Protein AF-A0A0G1N7J3-F1 (afdb_monomer_lite)

Sequence (274 aa):
MVETNEIIKLAPEELGTPPKQCAVFKQLASELKTIKESTPFLKDIIVRGGFVLDTIMAVEPNDLDFFYSLKEWQTPEWPGCKCEELKKGIAFLNLPITSSRKVDVCHILEGEIYLDPIPKCLGYFSHHIEIPSKVLLDSDGYIWTTKEAATCIKERIYELRNTGRVQHAYYPYMEDPGYRNYITTSARIVARGLRMIHTKKYKSVGKEFFELVENSSLIWQSVLNNQEYTKMLKRNMIVKNGFMKLDDYKNALDVVGSTKKEEILSSIQKILEN

Radius of gyration: 21.38 Å; chains: 1; bounding box: 53×42×54 Å

Foldseek 3Di:
DDDPQAKDKAFLVLLVQDPVLLVVLLLVLQLQVVLQVQPVFFDWKKWAFQVQQCSSVVHDGAETEMETATPQAPDPQGRDDCQVVSVVSLCVVCRPVSVVHHYHYDYQDGPPRVDDPQVSQQADDPLDDNLRSFWMGTSVSIIMGGPVSSCCSSVVVVVQCVVPVPDDPPDPDDPDPVNLSVLLVLLLVLLVQLLCCLVVVDQADDPSNLVSVQNNLVSLVVCVVDPVSLQVSLVSCCVPVVVDDLVSSLVSVVRHVHPCSVSSSVSVVSSPVD

Structure (mmCIF, N/CA/C/O backbone):
data_AF-A0A0G1N7J3-F1
#
_entry.id   AF-A0A0G1N7J3-F1
#
loop_
_atom_site.group_PDB
_atom_site.id
_atom_site.type_symbol
_atom_site.label_atom_id
_atom_site.label_alt_id
_atom_site.label_comp_id
_atom_site.label_asym_id
_atom_site.label_entity_id
_atom_site.label_seq_id
_atom_site.pdbx_PDB_ins_code
_atom_site.Cartn_x
_atom_site.Cartn_y
_atom_site.Cartn_z
_atom_site.occupancy
_atom_site.B_iso_or_equiv
_atom_site.auth_seq_id
_atom_site.auth_comp_id
_atom_site.auth_asym_id
_atom_site.auth_atom_id
_atom_site.pdbx_PDB_model_num
ATOM 1 N N . MET A 1 1 ? 25.084 3.156 11.960 1.00 28.52 1 MET A N 1
ATOM 2 C CA . MET A 1 1 ? 24.177 2.965 13.120 1.00 28.52 1 MET A CA 1
ATOM 3 C C . MET A 1 1 ? 22.771 2.785 12.568 1.00 28.52 1 MET A C 1
ATOM 5 O O . MET A 1 1 ? 22.545 3.249 11.460 1.00 28.52 1 MET A O 1
ATOM 9 N N . VAL A 1 2 ? 21.858 2.100 13.261 1.00 30.14 2 VAL A N 1
ATOM 10 C CA . VAL A 1 2 ? 20.455 2.044 12.809 1.00 30.14 2 VAL A CA 1
ATOM 11 C C . VAL A 1 2 ? 19.764 3.303 13.312 1.00 30.14 2 VAL A C 1
ATOM 13 O O . VAL A 1 2 ? 19.628 3.468 14.522 1.00 30.14 2 VAL A O 1
ATOM 16 N N . GLU A 1 3 ? 19.356 4.192 12.408 1.00 37.28 3 GLU A N 1
ATOM 17 C CA . GLU A 1 3 ? 18.481 5.298 12.790 1.00 37.28 3 GLU A CA 1
ATOM 18 C C . GLU A 1 3 ? 17.135 4.732 13.249 1.00 37.28 3 GLU A C 1
ATOM 20 O O . GLU A 1 3 ? 16.495 3.923 12.567 1.00 37.28 3 GLU A O 1
ATOM 25 N N . THR A 1 4 ? 16.716 5.121 14.450 1.00 42.31 4 THR A N 1
ATOM 26 C CA . THR A 1 4 ? 15.422 4.725 14.994 1.00 42.31 4 THR A CA 1
ATOM 27 C C . THR A 1 4 ? 14.327 5.352 14.145 1.00 42.31 4 THR A C 1
ATOM 29 O O . THR A 1 4 ? 14.224 6.576 14.085 1.00 42.31 4 THR A O 1
ATOM 32 N N . ASN A 1 5 ? 13.496 4.516 13.516 1.00 63.47 5 ASN A N 1
ATOM 33 C CA . ASN A 1 5 ? 12.303 4.951 12.793 1.00 63.47 5 ASN A CA 1
ATOM 34 C C . ASN A 1 5 ? 11.301 5.552 13.794 1.00 63.47 5 ASN A C 1
ATOM 36 O O . ASN A 1 5 ? 10.436 4.856 14.317 1.00 63.47 5 ASN A O 1
ATOM 40 N N . GLU A 1 6 ? 11.466 6.840 14.094 1.00 80.12 6 GLU A N 1
ATOM 41 C CA . GLU A 1 6 ? 10.636 7.595 15.029 1.00 80.12 6 GLU A CA 1
ATOM 42 C C . GLU A 1 6 ? 9.197 7.630 14.505 1.00 80.12 6 GLU A C 1
ATOM 44 O O . GLU A 1 6 ? 8.907 8.259 13.483 1.00 80.12 6 GLU A O 1
ATOM 49 N N . ILE A 1 7 ? 8.315 6.894 15.183 1.00 85.00 7 ILE A N 1
ATOM 50 C CA . ILE A 1 7 ? 6.881 6.855 14.899 1.00 85.00 7 ILE A CA 1
ATOM 51 C C . ILE A 1 7 ? 6.250 8.133 15.441 1.00 85.00 7 ILE A C 1
ATOM 53 O O . ILE A 1 7 ? 6.424 8.470 16.611 1.00 85.00 7 ILE A O 1
ATOM 57 N N . ILE A 1 8 ? 5.485 8.814 14.593 1.00 89.62 8 ILE A N 1
ATOM 58 C CA . ILE A 1 8 ? 4.760 10.036 14.931 1.00 89.62 8 ILE A CA 1
ATOM 59 C C . ILE A 1 8 ? 3.280 9.910 14.555 1.00 89.62 8 ILE A C 1
ATOM 61 O O . ILE A 1 8 ? 2.921 9.225 13.593 1.00 89.62 8 ILE A O 1
ATOM 65 N N . LYS A 1 9 ? 2.430 10.592 15.327 1.00 93.38 9 LYS A N 1
ATOM 66 C CA . LYS A 1 9 ? 0.991 10.761 15.085 1.00 93.38 9 LYS A CA 1
ATOM 67 C C . LYS A 1 9 ? 0.757 12.171 14.547 1.00 93.38 9 LYS A C 1
ATOM 69 O O . LYS A 1 9 ? 1.268 13.118 15.137 1.00 93.38 9 LYS A O 1
ATOM 74 N N . LEU A 1 10 ? 0.010 12.307 13.454 1.00 94.19 10 LEU A N 1
ATOM 75 C CA . LEU A 1 10 ? -0.297 13.586 12.808 1.00 94.19 10 LEU A CA 1
ATOM 76 C C . LEU A 1 10 ? -1.777 13.641 12.410 1.00 94.19 10 LEU A C 1
ATOM 78 O O . LEU A 1 10 ? -2.355 12.635 11.992 1.00 94.19 10 LEU A O 1
ATOM 82 N N . ALA A 1 11 ? -2.397 14.817 12.484 1.00 95.56 11 ALA A N 1
ATOM 83 C CA . ALA A 1 11 ? -3.632 15.072 11.750 1.00 95.56 11 ALA A CA 1
ATOM 84 C C . ALA A 1 11 ? -3.336 15.093 10.232 1.00 95.56 11 ALA A C 1
ATOM 86 O O . ALA A 1 11 ? -2.242 15.512 9.834 1.00 95.56 11 ALA A O 1
ATOM 87 N N . PRO A 1 12 ? -4.274 14.688 9.352 1.00 93.56 12 PRO A N 1
ATOM 88 C CA . PRO A 1 12 ? -4.044 14.695 7.905 1.00 93.56 12 PRO A CA 1
ATOM 89 C C . PRO A 1 12 ? -3.586 16.059 7.367 1.00 93.56 12 PRO A C 1
ATOM 91 O O . PRO A 1 12 ? -2.688 16.129 6.526 1.00 93.56 12 PRO A O 1
ATOM 94 N N . GLU A 1 13 ? -4.144 17.148 7.896 1.00 93.50 13 GLU A N 1
ATOM 95 C CA . GLU A 1 13 ? -3.767 18.525 7.573 1.00 93.50 13 GLU A CA 1
ATOM 96 C C . GLU A 1 13 ? -2.268 18.807 7.801 1.00 93.50 13 GLU A C 1
ATOM 98 O O . GLU A 1 13 ? -1.645 19.505 7.003 1.00 93.50 13 GLU A O 1
ATOM 103 N N . GLU A 1 14 ? -1.650 18.221 8.833 1.00 92.62 14 GLU A N 1
ATOM 104 C CA . GLU A 1 14 ? -0.227 18.420 9.145 1.00 92.62 14 GLU A CA 1
ATOM 105 C C . GLU A 1 14 ? 0.713 17.745 8.136 1.00 92.62 14 GLU A C 1
ATOM 107 O O . GLU A 1 14 ? 1.886 18.116 8.049 1.00 92.62 14 GLU A O 1
ATOM 112 N N . LEU A 1 15 ? 0.222 16.764 7.370 1.00 87.19 15 LEU A N 1
ATOM 113 C CA . LEU A 1 15 ? 0.930 16.149 6.239 1.00 87.19 15 LEU A CA 1
ATOM 114 C C . LEU A 1 15 ? 0.767 16.941 4.928 1.00 87.19 15 LEU A C 1
ATOM 116 O O . LEU A 1 15 ? 1.311 16.534 3.906 1.00 87.19 15 LEU A O 1
ATOM 120 N N . GLY A 1 16 ? 0.044 18.067 4.941 1.00 84.94 16 GLY A N 1
ATOM 121 C CA . GLY A 1 16 ? -0.274 18.833 3.732 1.00 84.94 16 GLY A CA 1
ATOM 122 C C . GLY A 1 16 ? -1.415 18.230 2.904 1.00 84.94 16 GLY A C 1
ATOM 123 O O . GLY A 1 16 ? -1.578 18.588 1.735 1.00 84.94 16 GLY A O 1
ATOM 124 N N . THR A 1 17 ? -2.203 17.323 3.495 1.00 86.69 17 THR A N 1
ATOM 125 C CA . THR A 1 17 ? -3.399 16.739 2.869 1.00 86.69 17 THR A CA 1
ATOM 126 C C . THR A 1 17 ? -4.403 17.849 2.521 1.00 86.69 17 THR A C 1
ATOM 128 O O . THR A 1 17 ? -4.727 18.656 3.397 1.00 86.69 17 THR A O 1
ATOM 131 N N . PRO A 1 18 ? -4.942 17.925 1.287 1.00 84.44 18 PRO A N 1
ATOM 132 C CA . PRO A 1 18 ? -5.910 18.966 0.948 1.00 84.44 18 PRO A CA 1
ATOM 133 C C . PRO A 1 18 ? -7.281 18.732 1.622 1.00 84.44 18 PRO A C 1
ATOM 135 O O . PRO A 1 18 ? -7.653 17.585 1.880 1.00 84.44 18 PRO A O 1
ATOM 138 N N . PRO A 1 19 ? -8.106 19.775 1.858 1.00 90.56 19 PRO A N 1
ATOM 139 C CA . PRO A 1 19 ? -9.321 19.657 2.678 1.00 90.56 19 PRO A CA 1
ATOM 140 C C . PRO A 1 19 ? -10.347 18.605 2.219 1.00 90.56 19 PRO A C 1
ATOM 142 O O . PRO A 1 19 ? -11.009 17.992 3.056 1.00 90.56 19 PRO A O 1
ATOM 145 N N . LYS A 1 20 ? -10.468 18.354 0.906 1.00 90.19 20 LYS A N 1
ATOM 146 C CA . LYS A 1 20 ? -11.353 17.307 0.359 1.00 90.19 20 LYS A CA 1
ATOM 147 C C . LYS A 1 20 ? -10.888 15.907 0.785 1.00 90.19 20 LYS A C 1
ATOM 149 O O . LYS A 1 20 ? -11.708 15.068 1.138 1.00 90.19 20 LYS A O 1
ATOM 154 N N . GLN A 1 21 ? -9.583 15.670 0.786 1.00 89.56 21 GLN A N 1
ATOM 155 C CA . GLN A 1 21 ? -8.949 14.420 1.192 1.00 89.56 21 GLN A CA 1
ATOM 156 C C . GLN A 1 21 ? -9.005 14.253 2.723 1.00 89.56 21 GLN A C 1
ATOM 158 O O . GLN A 1 21 ? -9.327 13.171 3.209 1.00 89.56 21 GLN A O 1
ATOM 163 N N . CYS A 1 22 ? -8.848 15.338 3.495 1.00 93.50 22 CYS A N 1
ATOM 164 C CA . CYS A 1 22 ? -9.102 15.328 4.943 1.00 93.50 22 CYS A CA 1
ATOM 165 C C . CYS A 1 22 ? -10.550 14.930 5.285 1.00 93.50 22 CYS A C 1
ATOM 167 O O . CYS A 1 22 ? -10.778 14.253 6.287 1.00 93.50 22 CYS A O 1
ATOM 169 N N . ALA A 1 23 ? -11.533 15.316 4.462 1.00 94.56 23 ALA A N 1
ATOM 170 C CA . ALA A 1 23 ? -12.922 14.888 4.638 1.00 94.56 23 ALA A CA 1
ATOM 171 C C . ALA A 1 23 ? -13.107 13.377 4.388 1.00 94.56 23 ALA A C 1
ATOM 173 O O . ALA A 1 23 ? -13.807 12.728 5.163 1.00 94.56 23 ALA A O 1
ATOM 174 N N . VAL A 1 24 ? -12.424 12.800 3.387 1.00 93.12 24 VAL A N 1
ATOM 175 C CA . VAL A 1 24 ? -12.406 11.340 3.152 1.00 93.12 24 VAL A CA 1
ATOM 176 C C . VAL A 1 24 ? -11.836 10.600 4.365 1.00 93.12 24 VAL A C 1
ATOM 178 O O . VAL A 1 24 ? -12.438 9.630 4.817 1.00 93.12 24 VAL A O 1
ATOM 181 N N . PHE A 1 25 ? -10.733 11.079 4.950 1.00 95.75 25 PHE A N 1
ATOM 182 C CA . PHE A 1 25 ? -10.165 10.471 6.159 1.00 95.75 25 PHE A CA 1
ATOM 183 C C . PHE A 1 25 ? -11.087 10.574 7.378 1.00 95.75 25 PHE A C 1
ATOM 185 O O . PHE A 1 25 ? -11.255 9.588 8.091 1.00 95.75 25 PHE A O 1
ATOM 192 N N . LYS A 1 26 ? -11.739 11.722 7.594 1.00 96.06 26 LYS A N 1
ATOM 193 C CA . LYS A 1 26 ? -12.695 11.908 8.702 1.00 96.06 26 LYS A CA 1
ATOM 194 C C . LYS A 1 26 ? -13.932 11.020 8.548 1.00 96.06 26 LYS A C 1
ATOM 196 O O . LYS A 1 26 ? -14.410 10.467 9.535 1.00 96.06 26 LYS A O 1
ATOM 201 N N . GLN A 1 27 ? -14.407 10.821 7.318 1.00 96.56 27 GLN A N 1
ATOM 202 C CA . GLN A 1 27 ? -15.475 9.867 7.035 1.00 96.56 27 GLN A CA 1
ATOM 203 C C . GLN A 1 27 ? -15.019 8.419 7.271 1.00 96.56 27 GLN A C 1
ATOM 205 O O . GLN A 1 27 ? -15.690 7.687 7.991 1.00 96.56 27 GLN A O 1
ATOM 210 N N . LEU A 1 28 ? -13.867 8.009 6.731 1.00 96.25 28 LEU A N 1
ATOM 211 C CA . LEU A 1 28 ? -13.350 6.645 6.885 1.00 96.25 28 LEU A CA 1
ATOM 212 C C . LEU A 1 28 ? -13.054 6.295 8.351 1.00 96.25 28 LEU A C 1
ATOM 214 O O . LEU A 1 28 ? -13.354 5.186 8.778 1.00 96.25 28 LEU A O 1
ATOM 218 N N . ALA A 1 29 ? -12.540 7.234 9.145 1.00 96.88 29 ALA A N 1
ATOM 219 C CA . ALA A 1 29 ? -12.368 7.050 10.584 1.00 96.88 29 ALA A CA 1
ATOM 220 C C . ALA A 1 29 ? -13.712 6.867 11.309 1.00 96.88 29 ALA A C 1
ATOM 222 O O . ALA A 1 29 ? -13.836 5.991 12.164 1.00 96.88 29 ALA A O 1
ATOM 223 N N . SER A 1 30 ? -14.751 7.613 10.910 1.00 97.69 30 SER A N 1
ATOM 224 C CA . SER A 1 30 ? -16.114 7.384 11.399 1.00 97.69 30 SER A CA 1
ATOM 225 C C . SER A 1 30 ? -16.632 5.992 11.019 1.00 97.69 30 SER A C 1
ATOM 227 O O . SER A 1 30 ? -17.254 5.344 11.855 1.00 97.69 30 SER A O 1
ATOM 229 N N . GLU A 1 31 ? -16.343 5.494 9.810 1.00 97.38 31 GLU A N 1
ATOM 230 C CA . GLU A 1 31 ? -16.697 4.125 9.403 1.00 97.38 31 GLU A CA 1
ATOM 231 C C . GLU A 1 31 ? -15.927 3.072 10.221 1.00 97.38 31 GLU A C 1
ATOM 233 O O . GLU A 1 31 ? -16.546 2.156 10.761 1.00 97.38 31 GLU A O 1
ATOM 238 N N . LEU A 1 32 ? -14.608 3.232 10.409 1.00 96.31 32 LEU A N 1
ATOM 239 C CA . LEU A 1 32 ? -13.791 2.378 11.288 1.00 96.31 32 LEU A CA 1
ATOM 240 C C . LEU A 1 32 ? -14.342 2.333 12.717 1.00 96.31 32 LEU A C 1
ATOM 242 O O . LEU A 1 32 ? -14.421 1.261 13.318 1.00 96.31 32 LEU A O 1
ATOM 246 N N . LYS A 1 33 ? -14.737 3.489 13.259 1.00 96.12 33 LYS A N 1
ATOM 247 C CA . LYS A 1 33 ? -15.338 3.595 14.587 1.00 96.12 33 LYS A CA 1
ATOM 248 C C . LYS A 1 33 ? -16.680 2.864 14.653 1.00 96.12 33 LYS A C 1
ATOM 250 O O . LYS A 1 33 ? -16.866 2.054 15.556 1.00 96.12 33 LYS A O 1
ATOM 255 N N . THR A 1 34 ? -17.562 3.050 13.668 1.00 97.31 34 THR A N 1
ATOM 256 C CA . THR A 1 34 ? -18.825 2.298 13.565 1.00 97.31 34 THR A CA 1
ATOM 257 C C . THR A 1 34 ? -18.585 0.786 13.492 1.00 97.31 34 THR A C 1
ATOM 259 O O . THR A 1 34 ? -19.272 0.024 14.172 1.00 97.31 34 THR A O 1
ATOM 262 N N . ILE A 1 35 ? -17.584 0.330 12.732 1.00 95.81 35 ILE A N 1
ATOM 263 C CA . ILE A 1 35 ? -17.192 -1.087 12.645 1.00 95.81 35 ILE A CA 1
ATOM 264 C C . ILE A 1 35 ? -16.684 -1.602 14.003 1.00 95.81 35 ILE A C 1
ATOM 266 O O . ILE A 1 35 ? -17.094 -2.674 14.445 1.00 95.81 35 ILE A O 1
ATOM 270 N N . LYS A 1 36 ? -15.843 -0.831 14.703 1.00 93.81 36 LYS A N 1
ATOM 271 C CA . LYS A 1 36 ? -15.303 -1.162 16.035 1.00 93.81 36 LYS A CA 1
ATOM 272 C C . LYS A 1 36 ? -16.378 -1.218 17.124 1.00 93.81 36 LYS A C 1
ATOM 274 O O . LYS A 1 36 ? -16.350 -2.122 17.954 1.00 93.81 36 LYS A O 1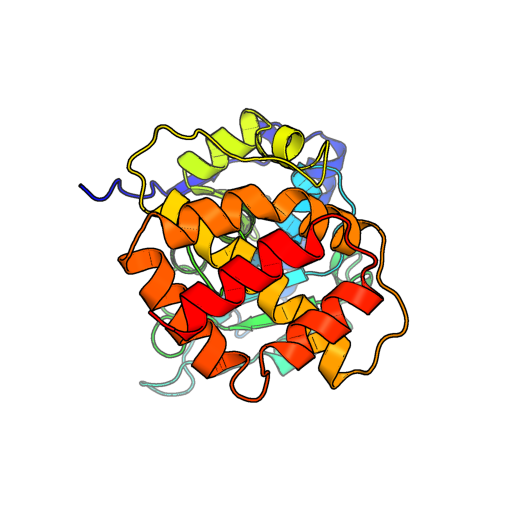
ATOM 279 N N . GLU A 1 37 ? -17.340 -0.302 17.105 1.00 94.56 37 GLU A N 1
ATOM 280 C CA . GLU A 1 37 ? -18.448 -0.256 18.071 1.00 94.56 37 GLU A CA 1
ATOM 281 C C . GLU A 1 37 ? -19.490 -1.360 17.819 1.00 94.56 37 GLU A C 1
ATOM 283 O O . GLU A 1 37 ? -20.037 -1.916 18.770 1.00 94.56 37 GLU A O 1
ATOM 288 N N . SER A 1 38 ? -19.720 -1.738 16.557 1.00 94.31 38 SER A N 1
ATOM 289 C CA . SER A 1 38 ? -20.661 -2.807 16.174 1.00 94.31 38 SER A CA 1
ATOM 290 C C . SER A 1 38 ? -20.076 -4.227 16.192 1.00 94.31 38 SER A C 1
ATOM 292 O O . SER A 1 38 ? -20.835 -5.187 16.062 1.00 94.31 38 SER A O 1
ATOM 294 N N . THR A 1 39 ? -18.761 -4.390 16.385 1.00 93.38 39 THR A N 1
ATOM 295 C CA . THR A 1 39 ? -18.077 -5.696 16.370 1.00 93.38 39 THR A CA 1
ATOM 296 C C . THR A 1 39 ? -17.564 -6.069 17.772 1.00 93.38 39 THR A C 1
ATOM 298 O O . THR A 1 39 ? -16.471 -5.648 18.157 1.00 93.38 39 THR A O 1
ATOM 301 N N . PRO A 1 40 ? -18.285 -6.894 18.563 1.00 90.19 40 PRO A N 1
ATOM 302 C CA . PRO A 1 40 ? -17.990 -7.073 19.989 1.00 90.19 40 PRO A CA 1
ATOM 303 C C . PRO A 1 40 ? -16.585 -7.596 20.310 1.00 90.19 40 PRO A C 1
ATOM 305 O O . PRO A 1 40 ? -16.025 -7.204 21.332 1.00 90.19 40 PRO A O 1
ATOM 308 N N . PHE A 1 41 ? -15.993 -8.429 19.448 1.00 88.56 41 PHE A N 1
ATOM 309 C CA . PHE A 1 41 ? -14.655 -9.003 19.646 1.00 88.56 41 PHE A CA 1
ATOM 310 C C . PHE A 1 41 ? -13.494 -8.050 19.306 1.00 88.56 41 PHE A C 1
ATOM 312 O O . PHE A 1 41 ? -12.345 -8.343 19.643 1.00 88.56 41 PHE A O 1
ATOM 319 N N . LEU A 1 42 ? -13.765 -6.936 18.619 1.00 88.62 42 LEU A N 1
ATOM 320 C CA . LEU A 1 42 ? -12.743 -6.052 18.060 1.00 88.62 42 LEU A CA 1
ATOM 321 C C . LEU A 1 42 ? -12.179 -5.125 19.139 1.00 88.62 42 LEU A C 1
ATOM 323 O O . LEU A 1 42 ? -12.941 -4.429 19.811 1.00 88.62 42 LEU A O 1
ATOM 327 N N . LYS A 1 43 ? -10.854 -5.102 19.305 1.00 86.38 43 LYS A N 1
ATOM 328 C CA . LYS A 1 43 ? -10.177 -4.134 20.180 1.00 86.38 43 LYS A CA 1
ATOM 329 C C . LYS A 1 43 ? -9.881 -2.859 19.393 1.00 86.38 43 LYS A C 1
ATOM 331 O O . LYS A 1 43 ? -10.427 -1.810 19.720 1.00 86.38 43 LYS A O 1
ATOM 336 N N . ASP A 1 44 ? -9.104 -2.972 18.318 1.00 87.62 44 ASP A N 1
ATOM 337 C CA . ASP A 1 44 ? -8.760 -1.870 17.416 1.00 87.62 44 ASP A CA 1
ATOM 338 C C . ASP A 1 44 ? -8.827 -2.300 15.948 1.00 87.62 44 ASP A C 1
ATOM 340 O O . ASP A 1 44 ? -8.710 -3.484 15.626 1.00 87.62 44 ASP A O 1
ATOM 344 N N . ILE A 1 45 ? -8.999 -1.322 15.059 1.00 90.75 45 ILE A N 1
ATOM 345 C CA . ILE A 1 45 ? -8.974 -1.484 13.604 1.00 90.75 45 ILE A CA 1
ATOM 346 C C . ILE A 1 45 ? -8.379 -0.227 12.961 1.00 90.75 45 ILE A C 1
ATOM 348 O O . ILE A 1 45 ? -8.651 0.887 13.410 1.00 90.75 45 ILE A O 1
ATOM 352 N N . ILE A 1 46 ? -7.555 -0.419 11.933 1.00 91.62 46 ILE A N 1
ATOM 353 C CA . ILE A 1 46 ? -6.858 0.634 11.185 1.00 91.62 46 ILE A CA 1
ATOM 354 C C . ILE A 1 46 ? -6.932 0.359 9.676 1.00 91.62 46 ILE A C 1
ATOM 356 O O . ILE A 1 46 ? -7.017 -0.801 9.259 1.00 91.62 46 ILE A O 1
ATOM 360 N N . VAL A 1 47 ? -6.839 1.410 8.857 1.00 91.50 47 VAL A N 1
ATOM 361 C CA . VAL A 1 47 ? -6.584 1.285 7.405 1.00 91.50 47 VAL A CA 1
ATOM 362 C C . VAL A 1 47 ? -5.105 1.507 7.139 1.00 91.50 47 VAL A C 1
ATOM 364 O O . VAL A 1 47 ? -4.494 2.383 7.746 1.00 91.50 47 VAL A O 1
ATOM 367 N N . ARG A 1 48 ? -4.522 0.755 6.209 1.00 85.19 48 ARG A N 1
ATOM 368 C CA . ARG A 1 48 ? -3.108 0.856 5.843 1.00 85.19 48 ARG A CA 1
ATOM 369 C C . ARG A 1 48 ? -2.916 1.030 4.334 1.00 85.19 48 ARG A C 1
ATOM 371 O O . ARG A 1 48 ? -3.826 0.796 3.545 1.00 85.19 48 ARG A O 1
ATOM 378 N N . GLY A 1 49 ? -1.696 1.377 3.931 1.00 74.19 49 GLY A N 1
ATOM 379 C CA . GLY A 1 49 ? -1.163 0.955 2.639 1.00 74.19 49 GLY A CA 1
ATOM 380 C C . GLY A 1 49 ? -1.457 1.934 1.514 1.00 74.19 49 GLY A C 1
ATOM 381 O O . GLY A 1 49 ? -1.351 3.147 1.700 1.00 74.19 49 GLY A O 1
ATOM 382 N N . GLY A 1 50 ? -1.801 1.389 0.341 1.00 75.00 50 GLY A N 1
ATOM 383 C CA . GLY A 1 50 ? -2.078 2.175 -0.865 1.00 75.00 50 GLY A CA 1
ATOM 384 C C . GLY A 1 50 ? -3.116 3.259 -0.599 1.00 75.00 50 GLY A C 1
ATOM 385 O O . GLY A 1 50 ? -2.814 4.433 -0.772 1.00 75.00 50 GLY A O 1
ATOM 386 N N . PHE A 1 51 ? -4.271 2.881 -0.032 1.00 85.62 51 PHE A N 1
ATOM 387 C CA . PHE A 1 51 ? -5.373 3.805 0.249 1.00 85.62 51 PHE A CA 1
ATOM 388 C C . PHE A 1 51 ? -4.945 5.071 0.991 1.00 85.62 51 PHE A C 1
ATOM 390 O O . PHE A 1 51 ? -5.319 6.177 0.596 1.00 85.62 51 PHE A O 1
ATOM 397 N N . VAL A 1 52 ? -4.188 4.915 2.082 1.00 87.81 52 VAL A N 1
ATOM 398 C CA . VAL A 1 52 ? -3.810 6.045 2.939 1.00 87.81 52 VAL A CA 1
ATOM 399 C C . VAL A 1 52 ? -2.848 6.961 2.200 1.00 87.81 52 VAL A C 1
ATOM 401 O O . VAL A 1 52 ? -3.028 8.172 2.259 1.00 87.81 52 VAL A O 1
ATOM 404 N N . LEU A 1 53 ? -1.884 6.414 1.454 1.00 83.94 53 LEU A N 1
ATOM 405 C CA . LEU A 1 53 ? -0.996 7.247 0.654 1.00 83.94 53 LEU A CA 1
ATOM 406 C C . LEU A 1 53 ? -1.756 7.914 -0.499 1.00 83.94 53 LEU A C 1
ATOM 408 O O . LEU A 1 53 ? -1.829 9.138 -0.533 1.00 83.94 53 LEU A O 1
ATOM 412 N N . ASP A 1 54 ? -2.372 7.130 -1.386 1.00 78.81 54 ASP A N 1
ATOM 413 C CA . ASP A 1 54 ? -3.091 7.590 -2.582 1.00 78.81 54 ASP A CA 1
ATOM 414 C C . ASP A 1 54 ? -4.106 8.697 -2.245 1.00 78.81 54 ASP A C 1
ATOM 416 O O . ASP A 1 54 ? -4.165 9.715 -2.938 1.00 78.81 54 ASP A O 1
ATOM 420 N N . THR A 1 55 ? -4.816 8.568 -1.114 1.00 83.25 55 THR A N 1
ATOM 421 C CA . THR A 1 55 ? -5.749 9.594 -0.626 1.00 83.25 55 THR A CA 1
ATOM 422 C C . THR A 1 55 ? -5.047 10.903 -0.249 1.00 83.25 55 THR A C 1
ATOM 424 O O . THR A 1 55 ? -5.546 11.950 -0.647 1.00 83.25 55 THR A O 1
ATOM 427 N N . ILE A 1 56 ? -3.890 10.910 0.438 1.00 83.62 56 ILE A N 1
ATOM 428 C CA . ILE A 1 56 ? -3.108 12.157 0.652 1.00 83.62 56 ILE A CA 1
ATOM 429 C C . ILE A 1 56 ? -2.705 12.755 -0.709 1.00 83.62 56 ILE A C 1
ATOM 431 O O . ILE A 1 56 ? -2.767 13.969 -0.913 1.00 83.62 56 ILE A O 1
ATOM 435 N N . MET A 1 57 ? -2.344 11.889 -1.661 1.00 75.44 57 MET A N 1
ATOM 436 C CA . MET A 1 57 ? -1.797 12.234 -2.981 1.00 75.44 57 MET A CA 1
ATOM 437 C C . MET A 1 57 ? -2.877 12.641 -3.999 1.00 75.44 57 MET A C 1
ATOM 439 O O . MET A 1 57 ? -2.555 12.924 -5.150 1.00 75.44 57 MET A O 1
ATOM 443 N N . ALA A 1 58 ? -4.151 12.686 -3.584 1.00 73.88 58 ALA A N 1
ATOM 444 C CA . ALA A 1 58 ? -5.320 12.943 -4.428 1.00 73.88 58 ALA A CA 1
ATOM 445 C C . ALA A 1 58 ? -5.475 11.986 -5.634 1.00 73.88 58 ALA A C 1
ATOM 447 O O . ALA A 1 58 ? -6.142 12.323 -6.615 1.00 73.88 58 ALA A O 1
ATOM 448 N N . VAL A 1 59 ? -4.899 10.786 -5.534 1.00 73.25 59 VAL A N 1
ATOM 449 C CA . VAL A 1 59 ? -5.080 9.659 -6.457 1.00 73.25 59 VAL A CA 1
ATOM 450 C C . VAL A 1 59 ? -6.288 8.837 -5.991 1.00 73.25 59 VAL A C 1
ATOM 452 O O . VAL A 1 59 ? -6.562 8.765 -4.797 1.00 73.25 59 VAL A O 1
ATOM 455 N N . GLU A 1 60 ? -7.035 8.228 -6.915 1.00 70.00 60 GLU A N 1
ATOM 456 C CA . GLU A 1 60 ? -8.166 7.358 -6.559 1.00 70.00 60 GLU A CA 1
ATOM 457 C C . GLU A 1 60 ? -7.659 5.990 -6.050 1.00 70.00 60 GLU A C 1
ATOM 459 O O . GLU A 1 60 ? -6.999 5.276 -6.813 1.00 70.00 60 GLU A O 1
ATOM 464 N N . PRO A 1 61 ? -7.944 5.601 -4.791 1.00 72.31 61 PRO A N 1
ATOM 465 C CA . PRO A 1 61 ? -7.449 4.354 -4.216 1.00 72.31 61 PRO A CA 1
ATOM 466 C C . PRO A 1 61 ? -8.317 3.144 -4.595 1.00 72.31 61 PRO A C 1
ATOM 468 O O . PRO A 1 61 ? -9.547 3.182 -4.504 1.00 72.31 61 PRO A O 1
ATOM 471 N N . ASN A 1 62 ? -7.664 2.040 -4.970 1.00 71.25 62 ASN A N 1
ATOM 472 C CA . ASN A 1 62 ? -8.321 0.840 -5.512 1.00 71.25 62 ASN A CA 1
ATOM 473 C C . ASN A 1 62 ? -9.019 -0.023 -4.443 1.00 71.25 62 ASN A C 1
ATOM 475 O O . ASN A 1 62 ? -10.148 -0.477 -4.637 1.00 71.25 62 ASN A O 1
ATOM 479 N N . ASP A 1 63 ? -8.334 -0.283 -3.331 1.00 79.69 63 ASP A N 1
ATOM 480 C CA . ASP A 1 63 ? -8.760 -1.192 -2.270 1.00 79.69 63 ASP A CA 1
ATOM 481 C C . ASP A 1 63 ? -8.329 -0.715 -0.873 1.00 79.69 63 ASP A C 1
ATOM 483 O O . ASP A 1 63 ? -7.574 0.244 -0.719 1.00 79.69 63 ASP A O 1
ATOM 487 N N . LEU A 1 64 ? -8.902 -1.346 0.153 1.00 88.81 64 LEU A N 1
ATOM 488 C CA . LEU A 1 64 ? -8.749 -1.015 1.568 1.00 88.81 64 LEU A CA 1
ATOM 489 C C . LEU A 1 64 ? -8.093 -2.185 2.312 1.00 88.81 64 LEU A C 1
ATOM 491 O O . LEU A 1 64 ? -8.754 -3.188 2.586 1.00 88.81 64 LEU A O 1
ATOM 495 N N . ASP A 1 65 ? -6.815 -2.036 2.668 1.00 87.62 65 ASP A N 1
ATOM 496 C CA . ASP A 1 65 ? -6.101 -2.961 3.556 1.00 87.62 65 ASP A CA 1
ATOM 497 C C . ASP A 1 65 ? -6.467 -2.663 5.019 1.00 87.62 65 ASP A C 1
ATOM 499 O O . ASP A 1 65 ? -5.995 -1.685 5.610 1.00 87.62 65 ASP A O 1
ATOM 503 N N . PHE A 1 66 ? -7.313 -3.500 5.617 1.00 90.88 66 PHE A N 1
ATOM 504 C CA . PHE A 1 66 ? -7.717 -3.391 7.020 1.00 90.88 66 PHE A CA 1
ATOM 505 C C . PHE A 1 66 ? -6.858 -4.298 7.903 1.00 90.88 66 PHE A C 1
ATOM 507 O O . PHE A 1 66 ? -6.758 -5.498 7.651 1.00 90.88 66 PHE A O 1
ATOM 514 N N . PHE A 1 67 ? -6.303 -3.745 8.982 1.00 88.06 67 PHE A N 1
ATOM 515 C CA . PHE A 1 67 ? -5.617 -4.502 10.034 1.00 88.06 67 PHE A CA 1
ATOM 516 C C . PHE A 1 67 ? -6.339 -4.302 11.366 1.00 88.06 67 PHE A C 1
ATOM 518 O O . PHE A 1 67 ? -6.775 -3.192 11.673 1.00 88.06 67 PHE A O 1
ATOM 525 N N . TYR A 1 68 ? -6.475 -5.365 12.161 1.00 86.81 68 TYR A N 1
ATOM 526 C CA . TYR A 1 68 ? -7.221 -5.330 13.421 1.00 86.81 68 TYR A CA 1
ATOM 527 C C . TYR A 1 68 ? -6.570 -6.152 14.540 1.00 86.81 68 TYR A C 1
ATOM 529 O O . TYR A 1 68 ? -5.731 -7.024 14.297 1.00 86.81 68 TYR A O 1
ATOM 537 N N . SER A 1 69 ? -7.006 -5.879 15.771 1.00 83.25 69 SER A N 1
ATOM 538 C CA . SER A 1 69 ? -6.671 -6.621 16.989 1.00 83.25 69 SER A CA 1
ATOM 539 C C . SER A 1 69 ? -7.942 -7.102 17.708 1.00 83.25 69 SER A C 1
ATOM 541 O O . SER A 1 69 ? -9.033 -6.545 17.542 1.00 83.25 69 SER A O 1
ATOM 543 N N . LEU A 1 70 ? -7.812 -8.164 18.506 1.00 84.12 70 LEU A N 1
ATOM 544 C CA . LEU A 1 70 ? -8.905 -8.760 19.282 1.00 84.12 70 LEU A CA 1
ATOM 545 C C . LEU A 1 70 ? -8.839 -8.325 20.753 1.00 84.12 70 LEU A C 1
ATOM 547 O O . LEU A 1 70 ? -7.762 -8.022 21.266 1.00 84.12 70 LEU A O 1
ATOM 551 N N . LYS A 1 71 ? -9.992 -8.296 21.436 1.00 83.88 71 LYS A N 1
ATOM 552 C CA . LYS A 1 71 ? -10.064 -8.041 22.892 1.00 83.88 71 LYS A CA 1
ATOM 553 C C . LYS A 1 71 ? -9.539 -9.214 23.719 1.00 83.88 71 LYS A C 1
ATOM 555 O O . LYS A 1 71 ? -8.905 -9.004 24.746 1.00 83.88 71 LYS A O 1
ATOM 560 N N . GLU A 1 72 ? -9.811 -10.429 23.256 1.00 79.25 72 GLU A N 1
ATOM 561 C CA . GLU A 1 72 ? -9.519 -11.698 23.923 1.00 79.25 72 GLU A CA 1
ATOM 562 C C . GLU A 1 72 ? -8.884 -12.661 22.911 1.00 79.25 72 GLU A C 1
ATOM 564 O O . GLU A 1 72 ? -9.119 -12.538 21.706 1.00 79.25 72 GLU A O 1
ATOM 569 N N . TRP A 1 73 ? -8.073 -13.607 23.387 1.00 67.94 73 TRP A N 1
ATOM 570 C CA . TRP A 1 73 ? -7.467 -14.649 22.551 1.00 67.94 73 TRP A CA 1
ATOM 571 C C . TRP A 1 73 ? -8.311 -15.928 22.595 1.00 67.94 73 TRP A C 1
ATOM 573 O O . TRP A 1 73 ? -8.882 -16.258 23.633 1.00 67.94 73 TRP A O 1
ATOM 583 N N . GLN A 1 74 ? -8.358 -16.687 21.495 1.00 69.06 74 GLN A N 1
ATOM 584 C CA . GLN A 1 74 ? -9.051 -17.982 21.468 1.00 69.06 74 GLN A CA 1
ATOM 585 C C . GLN A 1 74 ? -8.322 -19.084 22.259 1.00 69.06 74 GLN A C 1
ATOM 587 O O . GLN A 1 74 ? -8.979 -19.982 22.783 1.00 69.06 74 GLN A O 1
ATOM 592 N N . THR A 1 75 ? -6.991 -19.028 22.372 1.00 65.75 75 THR A N 1
ATOM 593 C CA . THR A 1 75 ? -6.177 -19.873 23.269 1.00 65.75 75 THR A CA 1
ATOM 594 C C . THR A 1 75 ? -5.022 -19.045 23.864 1.00 65.75 75 THR A C 1
ATOM 596 O O . THR A 1 75 ? -4.763 -17.948 23.376 1.00 65.75 75 THR A O 1
ATOM 599 N N . PRO A 1 76 ? -4.273 -19.528 24.877 1.00 64.94 76 PRO A N 1
ATOM 600 C CA . PRO A 1 76 ? -3.105 -18.807 25.408 1.00 64.94 76 PRO A CA 1
ATOM 601 C C . PRO A 1 76 ? -1.979 -18.556 24.389 1.00 64.94 76 PRO A C 1
ATOM 603 O O . PRO A 1 76 ? -1.123 -17.706 24.615 1.00 64.94 76 PRO A O 1
ATOM 606 N N . GLU A 1 77 ? -1.974 -19.303 23.284 1.00 62.56 77 GLU A N 1
ATOM 607 C CA . GLU A 1 77 ? -0.931 -19.299 22.249 1.00 62.56 77 GLU A CA 1
ATOM 608 C C . GLU A 1 77 ? -1.434 -18.714 20.920 1.00 62.56 77 GLU A C 1
ATOM 610 O O . GLU A 1 77 ? -0.635 -18.254 20.105 1.00 62.56 77 GLU A O 1
ATOM 615 N N . TRP A 1 78 ? -2.756 -18.702 20.701 1.00 61.81 78 TRP A N 1
ATOM 616 C CA . TRP A 1 78 ? -3.372 -18.287 19.447 1.00 61.81 78 TRP A CA 1
ATOM 617 C C . TRP A 1 78 ? -4.486 -17.250 19.662 1.00 61.81 78 TRP A C 1
ATOM 619 O O . TRP A 1 78 ? -5.472 -17.528 20.353 1.00 61.81 78 TRP A O 1
ATOM 629 N N . PRO A 1 79 ? -4.401 -16.069 19.023 1.00 62.59 79 PRO A N 1
ATOM 630 C CA . PRO A 1 79 ? -5.429 -15.036 19.131 1.00 62.59 79 PRO A CA 1
ATOM 631 C C . PRO A 1 79 ? -6.749 -15.463 18.482 1.00 62.59 79 PRO A C 1
ATOM 633 O O . PRO A 1 79 ? -7.815 -15.085 18.961 1.00 62.59 79 PRO A O 1
ATOM 636 N N . GLY A 1 80 ? -6.678 -16.258 17.411 1.00 70.00 80 GLY A N 1
ATOM 637 C CA . GLY A 1 80 ? -7.761 -16.438 16.451 1.00 70.00 80 GLY A CA 1
ATOM 638 C C . GLY A 1 80 ? -7.710 -15.438 15.293 1.00 70.00 80 GLY A C 1
ATOM 639 O O . GLY A 1 80 ? -7.269 -14.300 15.444 1.00 70.00 80 GLY A O 1
ATOM 640 N N . CYS A 1 81 ? -8.218 -15.846 14.127 1.00 82.06 81 CYS A N 1
ATOM 641 C CA . CYS A 1 81 ? -8.573 -14.943 13.027 1.00 82.06 81 CYS A CA 1
ATOM 642 C C . CYS A 1 81 ? -10.099 -14.891 12.916 1.00 82.06 81 CYS A C 1
ATOM 644 O O . CYS A 1 81 ? -10.756 -15.870 12.570 1.00 82.06 81 CYS A O 1
ATOM 646 N N . LYS A 1 82 ? -10.663 -13.706 13.153 1.00 87.00 82 LYS A N 1
ATOM 647 C CA . LYS A 1 82 ? -12.080 -13.378 12.931 1.00 87.00 82 LYS A CA 1
ATOM 648 C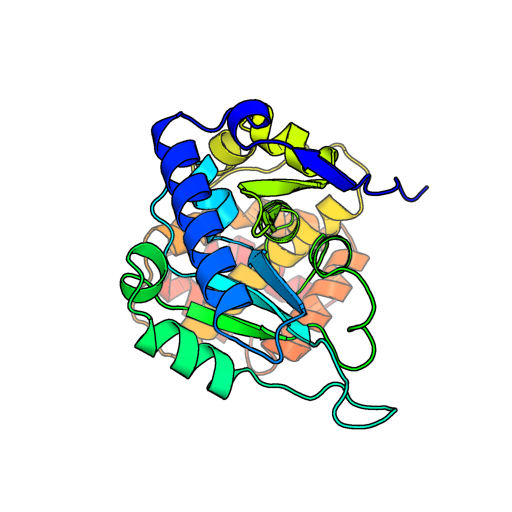 C . LYS A 1 82 ? -12.316 -12.733 11.560 1.00 87.00 82 LYS A C 1
ATOM 650 O O . LYS A 1 82 ? -13.318 -12.059 11.339 1.00 87.00 82 LYS A O 1
ATOM 655 N N . CYS A 1 83 ? -11.393 -12.944 10.622 1.00 87.44 83 CYS A N 1
ATOM 656 C CA . CYS A 1 83 ? -11.274 -12.169 9.390 1.00 87.44 83 CYS A CA 1
ATOM 657 C C . CYS A 1 83 ? -12.543 -12.250 8.511 1.00 87.44 83 CYS A C 1
ATOM 659 O O . CYS A 1 83 ? -13.034 -11.227 8.040 1.00 87.44 83 CYS A O 1
ATOM 661 N N . GLU A 1 84 ? -13.135 -13.441 8.361 1.00 88.88 84 GLU A N 1
ATOM 662 C CA . GLU A 1 84 ? -14.384 -13.645 7.601 1.00 88.88 84 GLU A CA 1
ATOM 663 C C . GLU A 1 84 ? -15.654 -13.206 8.353 1.00 88.88 84 GLU A C 1
ATOM 665 O O . GLU A 1 84 ? -16.677 -12.924 7.732 1.00 88.88 84 GLU A O 1
ATOM 670 N N . GLU A 1 85 ? -15.606 -13.131 9.684 1.00 91.19 85 GLU A N 1
ATOM 671 C CA . GLU A 1 85 ? -16.702 -12.617 10.518 1.00 91.19 85 GLU A CA 1
ATOM 672 C C . GLU A 1 85 ? -16.748 -11.085 10.425 1.00 91.19 85 GLU A C 1
ATOM 674 O O . GLU A 1 85 ? -17.798 -10.505 10.152 1.00 91.19 85 GLU A O 1
ATOM 679 N N . LEU A 1 86 ? -15.577 -10.444 10.512 1.00 91.25 86 LEU A N 1
ATOM 680 C CA . LEU A 1 86 ? -15.395 -9.005 10.331 1.00 91.25 86 LEU A CA 1
ATOM 681 C C . LEU A 1 86 ? -15.745 -8.550 8.903 1.00 91.25 86 LEU A C 1
ATOM 683 O O . LEU A 1 86 ? -16.483 -7.581 8.753 1.00 91.25 86 LEU A O 1
ATOM 687 N N . LYS A 1 87 ? -15.322 -9.275 7.852 1.00 92.00 87 LYS A N 1
ATOM 688 C CA . LYS A 1 87 ? -15.750 -8.996 6.461 1.00 92.00 87 LYS A CA 1
ATOM 689 C C . LYS A 1 87 ? -17.273 -8.985 6.308 1.00 92.00 87 LYS A C 1
ATOM 691 O O . LYS A 1 87 ? -17.815 -8.085 5.672 1.00 92.00 87 LYS A O 1
ATOM 696 N N . LYS A 1 88 ? -17.970 -9.966 6.898 1.00 91.38 88 LYS A N 1
ATOM 697 C CA . LYS A 1 88 ? -19.442 -10.040 6.869 1.00 91.38 88 LYS A CA 1
ATOM 698 C C . LYS A 1 88 ? -20.086 -8.888 7.639 1.00 91.38 88 LYS A C 1
ATOM 700 O O . LYS A 1 88 ? -21.060 -8.328 7.149 1.00 91.38 88 LYS A O 1
ATOM 705 N N . GLY A 1 89 ? -19.525 -8.506 8.789 1.00 92.31 89 GLY A N 1
ATOM 706 C CA . GLY A 1 89 ? -19.954 -7.324 9.543 1.00 92.31 89 GLY A CA 1
ATOM 707 C C . GLY A 1 89 ? -19.838 -6.037 8.721 1.00 92.31 89 GLY A C 1
ATOM 708 O O . GLY A 1 89 ? -20.827 -5.334 8.547 1.00 92.31 89 GLY A O 1
ATOM 709 N N . ILE A 1 90 ? -18.667 -5.778 8.131 1.00 93.56 90 ILE A N 1
ATOM 710 C CA . ILE A 1 90 ? -18.414 -4.603 7.276 1.00 93.56 90 ILE A CA 1
ATOM 711 C C . ILE A 1 90 ? -19.394 -4.559 6.093 1.00 93.56 90 ILE A C 1
ATOM 713 O O . ILE A 1 90 ? -20.029 -3.532 5.856 1.00 93.56 90 ILE A O 1
ATOM 717 N N . ALA A 1 91 ? -19.577 -5.683 5.392 1.00 91.94 91 ALA A N 1
ATOM 718 C CA . ALA A 1 91 ? -20.512 -5.777 4.270 1.00 91.94 91 ALA A CA 1
ATOM 719 C C . ALA A 1 91 ? -21.981 -5.557 4.686 1.00 91.94 91 ALA A C 1
ATOM 721 O O . ALA A 1 91 ? -22.744 -4.960 3.932 1.00 91.94 91 ALA A O 1
ATOM 722 N N . PHE A 1 92 ? -22.379 -6.004 5.883 1.00 94.06 92 PHE A N 1
ATOM 723 C CA . PHE A 1 92 ? -23.729 -5.799 6.418 1.00 94.06 92 PHE A CA 1
ATOM 724 C C . PHE A 1 92 ? -24.001 -4.338 6.808 1.00 94.06 92 PHE A C 1
ATOM 726 O O . PHE A 1 92 ? -25.107 -3.846 6.592 1.00 94.06 92 PHE A O 1
ATOM 733 N N . LEU A 1 93 ? -23.001 -3.630 7.346 1.00 95.00 93 LEU A N 1
ATOM 734 C CA . LEU A 1 93 ? -23.124 -2.216 7.725 1.00 95.00 93 LEU A CA 1
ATOM 735 C C . LEU A 1 93 ? -23.292 -1.281 6.512 1.00 95.00 93 LEU A C 1
ATOM 737 O O . LEU A 1 93 ? -23.834 -0.190 6.664 1.00 95.00 93 LEU A O 1
ATOM 741 N N . ASN A 1 94 ? -22.845 -1.706 5.321 1.00 93.81 94 ASN A N 1
ATOM 742 C CA . ASN A 1 94 ? -23.025 -1.008 4.040 1.00 93.81 94 ASN A CA 1
ATOM 743 C C . ASN A 1 94 ? -22.580 0.478 4.050 1.00 93.81 94 ASN A C 1
ATOM 745 O O . ASN A 1 94 ? -23.201 1.337 3.419 1.00 93.81 94 ASN A O 1
ATOM 749 N N . LEU A 1 95 ? -21.512 0.794 4.789 1.00 95.25 95 LEU A N 1
ATOM 750 C CA . LEU A 1 95 ? -21.046 2.171 4.991 1.00 95.25 95 LEU A CA 1
ATOM 751 C C . LEU A 1 95 ? -20.364 2.721 3.717 1.00 95.25 95 LEU A C 1
ATOM 753 O O . LEU A 1 95 ? -19.774 1.938 2.974 1.00 95.25 95 LEU A O 1
ATOM 757 N N . PRO A 1 96 ? -20.435 4.032 3.408 1.00 93.31 96 PRO A N 1
ATOM 758 C CA . PRO A 1 96 ? -20.233 4.494 2.029 1.00 93.31 96 PRO A CA 1
ATOM 759 C C . PRO A 1 96 ? -18.837 4.284 1.414 1.00 93.31 96 PRO A C 1
ATOM 761 O O . PRO A 1 96 ? -18.745 4.051 0.208 1.00 93.31 96 PRO A O 1
ATOM 764 N N . ILE A 1 97 ? -17.742 4.379 2.176 1.00 91.12 97 ILE A N 1
ATOM 765 C CA . ILE A 1 97 ? -16.374 4.167 1.660 1.00 91.12 97 ILE A CA 1
ATOM 766 C C . ILE A 1 97 ? -16.050 2.672 1.595 1.00 91.12 97 ILE A C 1
ATOM 768 O O . ILE A 1 97 ? -15.425 2.222 0.631 1.00 91.12 97 ILE A O 1
ATOM 772 N N . THR A 1 98 ? -16.497 1.906 2.590 1.00 90.19 98 THR A N 1
ATOM 773 C CA . THR A 1 98 ? -16.241 0.460 2.700 1.00 90.19 98 THR A CA 1
ATOM 774 C C . THR A 1 98 ? -17.141 -0.414 1.824 1.00 90.19 98 THR A C 1
ATOM 776 O O . THR A 1 98 ? -16.704 -1.488 1.420 1.00 90.19 98 THR A O 1
ATOM 779 N N . SER A 1 99 ? -18.347 0.031 1.458 1.00 89.25 99 SER A N 1
ATOM 780 C CA . SER A 1 99 ? -19.217 -0.668 0.495 1.00 89.25 99 SER A CA 1
ATOM 781 C C . SER A 1 99 ? -18.867 -0.375 -0.968 1.00 89.25 99 SER A C 1
ATOM 783 O O . SER A 1 99 ? -19.160 -1.184 -1.847 1.00 89.25 99 SER A O 1
ATOM 785 N N . SER A 1 100 ? -18.210 0.759 -1.245 1.00 84.06 100 SER A N 1
ATOM 786 C CA . SER A 1 100 ? -17.834 1.184 -2.603 1.00 84.06 100 SER A CA 1
ATOM 787 C C . SER A 1 100 ? -16.471 0.667 -3.082 1.00 84.06 100 SER A C 1
ATOM 789 O O . SER A 1 100 ? -16.103 0.914 -4.231 1.00 84.06 100 SER A O 1
ATOM 791 N N . ARG A 1 101 ? -15.714 -0.050 -2.239 1.00 83.75 101 ARG A N 1
ATOM 792 C CA . ARG A 1 101 ? -14.365 -0.564 -2.544 1.00 83.75 101 ARG A CA 1
ATOM 793 C C . ARG A 1 101 ? -14.184 -2.010 -2.095 1.00 83.75 101 ARG A C 1
ATOM 795 O O . ARG A 1 101 ? -14.912 -2.520 -1.250 1.00 83.75 101 ARG A O 1
ATOM 802 N N . LYS A 1 102 ? -13.166 -2.672 -2.646 1.00 86.38 102 LYS A N 1
ATOM 803 C CA . LYS A 1 102 ? -12.705 -3.978 -2.162 1.00 86.38 102 LYS A CA 1
ATOM 804 C C . LYS A 1 102 ? -12.024 -3.796 -0.799 1.00 86.38 102 LYS A C 1
ATOM 806 O O . LYS A 1 102 ? -11.071 -3.028 -0.695 1.00 86.38 102 LYS A O 1
ATOM 811 N N . VAL A 1 103 ? -12.485 -4.525 0.218 1.00 88.62 103 VAL A N 1
ATOM 812 C CA . VAL A 1 103 ? -11.904 -4.528 1.572 1.00 88.62 103 VAL A CA 1
ATOM 813 C C . VAL A 1 103 ? -11.189 -5.856 1.826 1.00 88.62 103 VAL A C 1
ATOM 815 O O . VAL A 1 103 ? -11.835 -6.901 1.935 1.00 88.62 103 VAL A O 1
ATOM 818 N N . ASP A 1 104 ? -9.864 -5.812 1.963 1.00 87.38 104 ASP A N 1
ATOM 819 C CA . ASP A 1 104 ? -9.055 -6.963 2.367 1.00 87.38 104 ASP A CA 1
ATOM 820 C C . ASP A 1 104 ? -8.758 -6.871 3.869 1.00 87.38 104 ASP A C 1
ATOM 822 O O . ASP A 1 104 ? -8.075 -5.970 4.349 1.00 87.38 104 ASP A O 1
ATOM 826 N N . VAL A 1 105 ? -9.298 -7.823 4.633 1.00 86.62 105 VAL A N 1
ATOM 827 C CA . VAL A 1 105 ? -9.179 -7.864 6.098 1.00 86.62 105 VAL A CA 1
ATOM 828 C C . VAL A 1 105 ? -8.047 -8.803 6.510 1.00 86.62 105 VAL A C 1
ATOM 830 O O . VAL A 1 105 ? -8.190 -10.027 6.447 1.00 86.62 105 VAL A O 1
ATOM 833 N N . CYS A 1 106 ? -6.941 -8.220 6.966 1.00 76.56 106 CYS A N 1
ATOM 834 C CA . CYS A 1 106 ? -5.775 -8.903 7.516 1.00 76.56 106 CYS A CA 1
ATOM 835 C C . CYS A 1 106 ? -5.801 -8.908 9.052 1.00 76.56 106 CYS A C 1
ATOM 837 O O . CYS A 1 106 ? -6.261 -7.961 9.686 1.00 76.56 106 CYS A O 1
ATOM 839 N N . HIS A 1 107 ? -5.253 -9.959 9.663 1.00 67.88 107 HIS A N 1
ATOM 840 C CA . HIS A 1 107 ? -4.904 -9.958 11.086 1.00 67.88 107 HIS A CA 1
ATOM 841 C C . HIS A 1 107 ? -3.409 -9.647 11.248 1.00 67.88 107 HIS A C 1
ATOM 843 O O . HIS A 1 107 ? -2.614 -9.873 10.331 1.00 67.88 107 HIS A O 1
ATOM 849 N N . ILE A 1 108 ? -3.023 -9.117 12.408 1.00 63.59 108 ILE A N 1
ATOM 850 C CA . ILE A 1 108 ? -1.612 -9.031 12.810 1.00 63.59 108 ILE A CA 1
ATOM 851 C C . ILE A 1 108 ? -1.105 -10.454 13.083 1.00 63.59 108 ILE A C 1
ATOM 853 O O . ILE A 1 108 ? -1.882 -11.306 13.504 1.00 63.59 108 ILE A O 1
ATOM 857 N N . LEU A 1 109 ? 0.172 -10.722 12.801 1.00 54.22 109 LEU A N 1
ATOM 858 C CA . LEU A 1 109 ? 0.746 -12.072 12.834 1.00 54.22 109 LEU A CA 1
ATOM 859 C C . LEU A 1 109 ? 0.553 -12.787 14.185 1.00 54.22 109 LEU A C 1
ATOM 861 O O . LEU A 1 109 ? 0.503 -12.163 15.250 1.00 54.22 109 LEU A O 1
ATOM 865 N N . GLU A 1 110 ? 0.473 -14.118 14.115 1.00 43.50 110 GLU A N 1
ATOM 866 C CA . GLU A 1 110 ? 0.311 -15.002 15.272 1.00 43.50 110 GLU A CA 1
ATOM 867 C C . GLU A 1 110 ? 1.366 -14.704 16.353 1.00 43.50 110 GLU A C 1
ATOM 869 O O . GLU A 1 110 ? 2.561 -14.617 16.073 1.00 43.50 110 GLU A O 1
ATOM 874 N N . GLY A 1 111 ? 0.900 -14.515 17.592 1.00 47.72 111 GLY A N 1
ATOM 875 C CA . GLY A 1 111 ? 1.723 -14.184 18.760 1.00 47.72 111 GLY A CA 1
ATOM 876 C C . GLY A 1 111 ? 1.788 -12.698 19.149 1.00 47.72 111 GLY A C 1
ATOM 877 O O . GLY A 1 111 ? 2.110 -12.405 20.297 1.00 47.72 111 GLY A O 1
ATOM 878 N N . GLU A 1 112 ? 1.454 -11.740 18.271 1.00 49.50 112 GLU A N 1
ATOM 879 C CA . GLU A 1 112 ? 1.808 -10.318 18.500 1.00 49.50 112 GLU A CA 1
ATOM 880 C C . GLU A 1 112 ? 0.644 -9.373 18.886 1.00 49.50 112 GLU A C 1
ATOM 882 O O . GLU A 1 112 ? 0.820 -8.157 18.954 1.00 49.50 112 GLU A O 1
ATOM 887 N N . ILE A 1 113 ? -0.549 -9.902 19.173 1.00 47.47 113 ILE A N 1
ATOM 888 C CA . ILE A 1 113 ? -1.820 -9.137 19.178 1.00 47.47 113 ILE A CA 1
ATOM 889 C C . ILE A 1 113 ? -2.146 -8.337 20.458 1.00 47.47 113 ILE A C 1
ATOM 891 O O . ILE A 1 113 ? -3.085 -7.540 20.470 1.00 47.47 113 ILE A O 1
ATOM 895 N N . TYR A 1 114 ? -1.335 -8.442 21.516 1.00 44.53 114 TYR A N 1
ATOM 896 C CA . TYR A 1 114 ? -1.407 -7.483 22.633 1.00 44.53 114 TYR A CA 1
ATOM 897 C C . TYR A 1 114 ? -0.773 -6.126 22.308 1.00 44.53 114 TYR A C 1
ATOM 899 O O . TYR A 1 114 ? -1.109 -5.127 22.951 1.00 44.53 114 TYR A O 1
ATOM 907 N N . LEU A 1 115 ? 0.116 -6.081 21.314 1.00 53.34 115 LEU A N 1
ATOM 908 C CA . LEU A 1 115 ? 0.781 -4.860 20.886 1.00 53.34 115 LEU A CA 1
ATOM 909 C C . LEU A 1 115 ? -0.156 -4.033 20.000 1.00 53.34 115 LEU A C 1
ATOM 911 O O . LEU A 1 115 ? -1.001 -4.561 19.279 1.00 53.34 115 LEU A O 1
ATOM 915 N N . ASP A 1 116 ? -0.018 -2.716 20.107 1.00 59.75 116 ASP A N 1
ATOM 916 C CA . ASP A 1 116 ? -0.793 -1.742 19.342 1.00 59.75 116 ASP A CA 1
ATOM 917 C C . ASP A 1 116 ? -0.657 -2.024 17.821 1.00 59.75 116 ASP A C 1
ATOM 919 O O . ASP A 1 116 ? 0.469 -2.232 17.341 1.00 59.75 116 ASP A O 1
ATOM 923 N N . PRO A 1 117 ? -1.767 -2.062 17.046 1.00 62.94 117 PRO A N 1
ATOM 924 C CA . PRO A 1 117 ? -1.711 -2.258 15.597 1.00 62.94 117 PRO A CA 1
ATOM 925 C C . PRO A 1 117 ? -0.810 -1.248 14.880 1.00 62.94 117 PRO A C 1
ATOM 927 O O . PRO A 1 117 ? -0.212 -1.593 13.860 1.00 62.94 117 PRO A O 1
ATOM 930 N N . ILE A 1 118 ? -0.675 -0.032 15.413 1.00 70.69 118 ILE A N 1
ATOM 931 C CA . ILE A 1 118 ? 0.086 1.072 14.832 1.00 70.69 118 ILE A CA 1
ATOM 932 C C . ILE A 1 118 ? 1.590 0.737 14.716 1.00 70.69 118 ILE A C 1
ATOM 934 O O . ILE A 1 118 ? 2.066 0.580 13.588 1.00 70.69 118 ILE A O 1
ATOM 938 N N . PRO A 1 119 ? 2.371 0.550 15.804 1.00 65.38 119 PRO A N 1
ATOM 939 C CA . PRO A 1 119 ? 3.802 0.245 15.716 1.00 6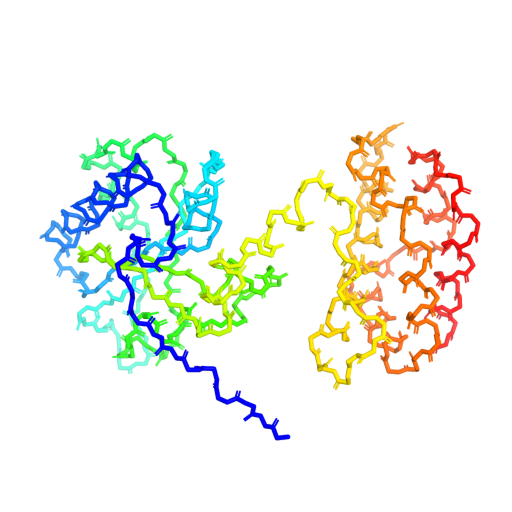5.38 119 PRO A CA 1
ATOM 940 C C . PRO A 1 119 ? 4.122 -1.116 15.083 1.00 65.38 119 PRO A C 1
ATOM 942 O O . PRO A 1 119 ? 5.257 -1.331 14.665 1.00 65.38 119 PRO A O 1
ATOM 945 N N . LYS A 1 120 ? 3.149 -2.032 14.976 1.00 68.69 120 LYS A N 1
ATOM 946 C CA . LYS A 1 120 ? 3.302 -3.290 14.223 1.00 68.69 120 LYS A CA 1
ATOM 947 C C . LYS A 1 120 ? 3.046 -3.146 12.726 1.00 68.69 120 LYS A C 1
ATOM 949 O O . LYS A 1 120 ? 3.645 -3.873 11.934 1.00 68.69 120 LYS A O 1
ATOM 954 N N . CYS A 1 121 ? 2.213 -2.191 12.326 1.00 69.06 121 CYS A N 1
ATOM 955 C CA . CYS A 1 121 ? 1.958 -1.880 10.924 1.00 69.06 121 CYS A CA 1
ATOM 956 C C . CYS A 1 121 ? 2.866 -0.775 10.363 1.00 69.06 121 CYS A C 1
ATOM 958 O O . CYS A 1 121 ? 2.888 -0.586 9.152 1.00 69.06 121 CYS A O 1
ATOM 960 N N . LEU A 1 122 ? 3.654 -0.066 11.172 1.00 70.88 122 LEU A N 1
ATOM 961 C CA . LEU A 1 122 ? 4.649 0.888 10.671 1.00 70.88 122 LEU A CA 1
ATOM 962 C C . LEU A 1 122 ? 5.998 0.208 10.422 1.00 70.88 122 LEU A C 1
ATOM 964 O O . LEU A 1 122 ? 6.833 0.091 11.314 1.00 70.88 122 LEU A O 1
ATOM 968 N N . GLY A 1 123 ? 6.220 -0.233 9.181 1.00 61.09 123 GLY A N 1
ATOM 969 C CA . GLY A 1 123 ? 7.482 -0.846 8.764 1.00 61.09 123 GLY A CA 1
ATOM 970 C C . GLY A 1 123 ? 7.359 -1.772 7.553 1.00 61.09 123 GLY A C 1
ATOM 971 O O . GLY A 1 123 ? 6.289 -1.903 6.957 1.00 61.09 123 GLY A O 1
ATOM 972 N N . TYR A 1 124 ? 8.470 -2.441 7.219 1.00 50.62 124 TYR A N 1
ATOM 973 C CA . TYR A 1 124 ? 8.658 -3.331 6.060 1.00 50.62 124 TYR A CA 1
ATOM 974 C C . TYR A 1 124 ? 7.798 -4.612 6.103 1.00 50.62 124 TYR A C 1
ATOM 976 O O . TYR A 1 124 ? 8.294 -5.730 6.243 1.00 50.62 124 TYR A O 1
ATOM 984 N N . PHE A 1 125 ? 6.485 -4.456 5.975 1.00 41.16 125 PHE A N 1
ATOM 985 C CA . PHE A 1 125 ? 5.526 -5.553 5.935 1.00 41.16 125 PHE A CA 1
ATOM 986 C C . PHE A 1 125 ? 5.267 -5.935 4.474 1.00 41.16 125 PHE A C 1
ATOM 988 O O . PHE A 1 125 ? 4.708 -5.152 3.704 1.00 41.16 125 PHE A O 1
ATOM 995 N N . SER A 1 126 ? 5.659 -7.154 4.096 1.00 38.88 126 SER A N 1
ATOM 996 C CA . SER A 1 126 ? 5.694 -7.635 2.704 1.00 38.88 126 SER A CA 1
ATOM 997 C C . SER A 1 126 ? 6.667 -6.860 1.789 1.00 38.88 126 SER A C 1
ATOM 999 O O . SER A 1 126 ? 7.506 -6.087 2.238 1.00 38.88 126 SER A O 1
ATOM 1001 N N . HIS A 1 127 ? 6.629 -7.137 0.483 1.00 38.16 127 HIS A N 1
ATOM 1002 C CA . HIS A 1 127 ? 7.613 -6.671 -0.506 1.00 38.16 127 HIS A CA 1
ATOM 1003 C C . HIS A 1 127 ? 7.263 -5.312 -1.143 1.00 38.16 127 HIS A C 1
ATOM 1005 O O . HIS A 1 127 ? 7.661 -5.055 -2.281 1.00 38.16 127 HIS A O 1
ATOM 1011 N N . HIS A 1 128 ? 6.445 -4.509 -0.464 1.00 39.34 128 HIS A N 1
ATOM 1012 C CA . HIS A 1 128 ? 5.847 -3.288 -1.001 1.00 39.34 128 HIS A CA 1
ATOM 1013 C C . HIS A 1 128 ? 6.734 -2.060 -0.737 1.00 39.34 128 HIS A C 1
ATOM 1015 O O . HIS A 1 128 ? 7.729 -2.133 -0.019 1.00 39.34 128 HIS A O 1
ATOM 1021 N N . ILE A 1 129 ? 6.405 -0.945 -1.393 1.00 51.78 129 ILE A N 1
ATOM 1022 C CA . ILE A 1 129 ? 7.209 0.283 -1.384 1.00 51.78 129 ILE A CA 1
ATOM 1023 C C . ILE A 1 129 ? 7.273 0.858 0.041 1.00 51.78 129 ILE A C 1
ATOM 1025 O O . ILE A 1 129 ? 6.281 0.842 0.773 1.00 51.78 129 ILE A O 1
ATOM 1029 N N . GLU A 1 130 ? 8.439 1.394 0.410 1.00 61.47 130 GLU A N 1
ATOM 1030 C CA . GLU A 1 130 ? 8.746 1.903 1.753 1.00 61.47 130 GLU A CA 1
ATOM 1031 C C . GLU A 1 130 ? 7.674 2.855 2.296 1.00 61.47 130 GLU A C 1
ATOM 1033 O O . GLU A 1 130 ? 7.174 2.624 3.392 1.00 61.47 130 GLU A O 1
ATOM 1038 N N . ILE A 1 131 ? 7.249 3.866 1.531 1.00 67.25 131 ILE A N 1
ATOM 1039 C CA . ILE A 1 131 ? 6.324 4.895 2.035 1.00 67.25 131 ILE A CA 1
ATOM 1040 C C . ILE A 1 131 ? 4.888 4.371 2.263 1.00 67.25 131 ILE A C 1
ATOM 1042 O O . ILE A 1 131 ? 4.414 4.522 3.387 1.00 67.25 131 ILE A O 1
ATOM 1046 N N . PRO A 1 132 ? 4.208 3.673 1.319 1.00 69.94 132 PRO A N 1
ATOM 1047 C CA . PRO A 1 132 ? 2.921 3.017 1.599 1.00 69.94 132 PRO A CA 1
ATOM 1048 C C . PRO A 1 132 ? 2.947 2.074 2.811 1.00 69.94 132 PRO A C 1
ATOM 1050 O O . PRO A 1 132 ? 1.980 1.993 3.562 1.00 69.94 132 PRO A O 1
ATOM 1053 N N . SER A 1 133 ? 4.060 1.363 3.034 1.00 68.31 133 SER A N 1
ATOM 1054 C CA . SER A 1 133 ? 4.207 0.471 4.194 1.00 68.31 133 SER A CA 1
ATOM 1055 C C . SER A 1 133 ? 4.408 1.206 5.530 1.00 68.31 133 SER A C 1
ATOM 1057 O O . SER A 1 133 ? 4.197 0.605 6.586 1.00 68.31 133 SER A O 1
ATOM 1059 N N . LYS A 1 134 ? 4.773 2.496 5.484 1.00 77.50 134 LYS A N 1
ATOM 1060 C CA . LYS A 1 134 ? 5.028 3.393 6.622 1.00 77.50 134 LYS A CA 1
ATOM 1061 C C . LYS A 1 134 ? 3.879 4.390 6.872 1.00 77.50 134 LYS A C 1
ATOM 1063 O O . LYS A 1 134 ? 4.103 5.346 7.601 1.00 77.50 134 LYS A O 1
ATOM 1068 N N . VAL A 1 135 ? 2.675 4.185 6.318 1.00 85.00 135 VAL A N 1
ATOM 1069 C CA . VAL A 1 135 ? 1.478 5.002 6.626 1.00 85.00 135 VAL A CA 1
ATOM 1070 C C . VAL A 1 135 ? 0.244 4.161 6.960 1.00 85.00 135 VAL A C 1
ATOM 1072 O O . VAL A 1 135 ? -0.013 3.121 6.346 1.00 85.00 135 VAL A O 1
ATOM 1075 N N . LEU A 1 136 ? -0.537 4.638 7.931 1.00 90.44 136 LEU A N 1
ATOM 1076 C CA . LEU A 1 136 ? -1.829 4.073 8.332 1.00 90.44 136 LEU A CA 1
ATOM 1077 C C . LEU A 1 136 ? -2.743 5.142 8.957 1.00 90.44 136 LEU A C 1
ATOM 1079 O O . LEU A 1 136 ? -2.254 6.143 9.476 1.00 90.44 136 LEU A O 1
ATOM 1083 N N . LEU A 1 137 ? -4.054 4.899 8.938 1.00 94.31 137 LEU A N 1
ATOM 1084 C CA . LEU A 1 137 ? -5.109 5.730 9.527 1.00 94.31 137 LEU A CA 1
ATOM 1085 C C . LEU A 1 137 ? -5.768 4.992 10.705 1.00 94.31 137 LEU A C 1
ATOM 1087 O O . LEU A 1 137 ? -6.166 3.834 10.545 1.00 94.31 137 LEU A O 1
ATOM 1091 N N . ASP A 1 138 ? -5.921 5.658 11.853 1.00 93.00 138 ASP A N 1
ATOM 1092 C CA . ASP A 1 138 ? -6.646 5.122 13.015 1.00 93.00 138 ASP A CA 1
ATOM 1093 C C . ASP A 1 138 ? -8.149 5.478 13.037 1.00 93.00 138 ASP A C 1
ATOM 1095 O O . ASP A 1 138 ? -8.637 6.297 12.255 1.00 93.00 138 ASP A O 1
ATOM 1099 N N . SER A 1 139 ? -8.906 4.851 13.948 1.00 92.94 139 SER A N 1
ATOM 1100 C CA . SER A 1 139 ? -10.345 5.115 14.134 1.00 92.94 139 SER A CA 1
ATOM 1101 C C . SER A 1 139 ? -10.670 6.510 14.684 1.00 92.94 139 SER A C 1
ATOM 1103 O O . SER A 1 139 ? -11.841 6.881 14.729 1.00 92.94 139 SER A O 1
ATOM 1105 N N . ASP A 1 140 ? -9.659 7.271 15.108 1.00 92.44 140 ASP A N 1
ATOM 1106 C CA . ASP A 1 140 ? -9.806 8.629 15.639 1.00 92.44 140 ASP A CA 1
ATOM 1107 C C . ASP A 1 140 ? -9.548 9.695 14.551 1.00 92.44 140 ASP A C 1
ATOM 1109 O O . ASP A 1 140 ? -9.770 10.884 14.781 1.00 92.44 140 ASP A O 1
ATOM 1113 N N . GLY A 1 141 ? -9.120 9.281 13.350 1.00 93.50 141 GLY A N 1
ATOM 1114 C CA . GLY A 1 141 ? -8.903 10.148 12.187 1.00 93.50 141 GLY A CA 1
ATOM 1115 C C . GLY A 1 141 ? -7.475 10.657 12.014 1.00 93.50 141 GLY A C 1
ATOM 1116 O O . GLY A 1 141 ? -7.247 11.537 11.183 1.00 93.50 141 GLY A O 1
ATOM 1117 N N . TYR A 1 142 ? -6.516 10.113 12.762 1.00 94.81 142 TYR A N 1
ATOM 1118 C CA . TYR A 1 142 ? -5.110 10.490 12.665 1.00 94.81 142 TYR A CA 1
ATOM 1119 C C . TYR A 1 142 ? -4.331 9.544 11.759 1.00 94.81 142 TYR A C 1
ATOM 1121 O O . TYR A 1 142 ? -4.568 8.334 11.725 1.00 94.81 142 TYR A O 1
ATOM 1129 N N . ILE A 1 143 ? -3.338 10.106 11.074 1.00 92.88 143 ILE A N 1
ATOM 1130 C CA . ILE A 1 143 ? -2.372 9.347 10.291 1.00 92.88 143 ILE A CA 1
ATOM 1131 C C . ILE A 1 143 ? -1.136 9.127 11.155 1.00 92.88 143 ILE A C 1
ATOM 1133 O O . ILE A 1 143 ? -0.517 10.075 11.645 1.00 92.88 143 ILE A O 1
ATOM 1137 N N . TRP A 1 144 ? -0.765 7.864 11.327 1.00 91.81 144 TRP A N 1
ATOM 1138 C CA . TRP A 1 144 ? 0.501 7.494 11.944 1.00 91.81 144 TRP A CA 1
ATOM 1139 C C . TRP A 1 144 ? 1.504 7.115 10.862 1.00 91.81 144 TRP A C 1
ATOM 1141 O O . TRP A 1 144 ? 1.155 6.514 9.842 1.00 91.81 144 TRP A O 1
ATOM 1151 N N . THR A 1 145 ? 2.756 7.496 11.083 1.00 86.81 145 THR A N 1
ATOM 1152 C CA . THR A 1 145 ? 3.827 7.384 10.091 1.00 86.81 145 THR A CA 1
ATOM 1153 C C . THR A 1 145 ? 5.193 7.392 10.771 1.00 86.81 145 THR A C 1
ATOM 1155 O O . THR A 1 145 ? 5.300 7.745 11.945 1.00 86.81 145 THR A O 1
ATOM 1158 N N . THR A 1 146 ? 6.263 7.041 10.053 1.00 82.81 146 THR A N 1
ATOM 1159 C CA . THR A 1 146 ? 7.618 7.411 10.498 1.00 82.81 146 THR A CA 1
ATOM 1160 C C . THR A 1 146 ? 7.908 8.869 10.136 1.00 82.81 146 THR A C 1
ATOM 1162 O O . THR A 1 146 ? 7.345 9.406 9.177 1.00 82.81 146 THR A O 1
ATOM 1165 N N . LYS A 1 147 ? 8.797 9.517 10.889 1.00 81.00 147 LYS A N 1
ATOM 1166 C CA . LYS A 1 147 ? 9.269 10.891 10.647 1.00 81.00 147 LYS A CA 1
ATOM 1167 C C . LYS A 1 147 ? 9.888 11.075 9.257 1.00 81.00 147 LYS A C 1
ATOM 1169 O O . LYS A 1 147 ? 9.547 12.020 8.558 1.00 81.00 147 LYS A O 1
ATOM 1174 N N . GLU A 1 148 ? 10.708 10.117 8.828 1.00 75.75 148 GLU A N 1
ATOM 1175 C CA . GLU A 1 148 ? 11.257 10.001 7.467 1.00 75.75 148 GLU A CA 1
ATOM 1176 C C . GLU A 1 148 ? 10.150 9.993 6.397 1.00 75.75 148 GLU A C 1
ATOM 1178 O O . GLU A 1 148 ? 10.181 10.789 5.454 1.00 75.75 148 GLU A O 1
ATOM 1183 N N . ALA A 1 149 ? 9.138 9.134 6.562 1.00 77.94 149 ALA A N 1
ATOM 1184 C CA . ALA A 1 149 ? 8.035 9.039 5.614 1.00 77.94 149 ALA A CA 1
ATOM 1185 C C . ALA A 1 149 ? 7.159 10.303 5.615 1.00 77.94 149 ALA A C 1
ATOM 1187 O O . ALA A 1 149 ? 6.757 10.762 4.547 1.00 77.94 149 ALA A O 1
ATOM 1188 N N . ALA A 1 150 ? 6.942 10.927 6.777 1.00 84.50 150 ALA A N 1
ATOM 1189 C CA . ALA A 1 150 ? 6.240 12.203 6.884 1.00 84.50 150 ALA A CA 1
ATOM 1190 C C . ALA A 1 150 ? 6.971 13.328 6.136 1.00 84.50 150 ALA A C 1
ATOM 1192 O O . ALA A 1 150 ? 6.325 14.089 5.421 1.00 84.50 150 ALA A O 1
ATOM 1193 N N . THR A 1 151 ? 8.301 13.412 6.249 1.00 80.25 151 THR A N 1
ATOM 1194 C CA . THR A 1 151 ? 9.117 14.354 5.468 1.00 80.25 151 THR A CA 1
ATOM 1195 C C . THR A 1 151 ? 8.958 14.094 3.969 1.00 80.25 151 THR A C 1
ATOM 1197 O O . THR A 1 151 ? 8.560 14.999 3.240 1.00 80.25 151 THR A O 1
ATOM 1200 N N . CYS A 1 152 ? 9.120 12.845 3.512 1.00 73.06 152 CYS A N 1
ATOM 1201 C CA . CYS A 1 152 ? 8.951 12.482 2.096 1.00 73.06 152 CYS A CA 1
ATOM 1202 C C . CYS A 1 152 ? 7.550 12.794 1.531 1.00 73.06 152 CYS A C 1
ATOM 1204 O O . CYS A 1 152 ? 7.411 13.082 0.340 1.00 73.06 152 CYS A O 1
ATOM 1206 N N . ILE A 1 153 ? 6.512 12.725 2.369 1.00 77.62 153 ILE A N 1
ATOM 1207 C CA . ILE A 1 153 ? 5.135 13.089 2.018 1.00 77.62 153 ILE A CA 1
ATOM 1208 C C . ILE A 1 153 ? 4.990 14.614 1.914 1.00 77.62 153 ILE A C 1
ATOM 1210 O O . ILE A 1 153 ? 4.572 15.112 0.868 1.00 77.62 153 ILE A O 1
ATOM 1214 N N . LYS A 1 154 ? 5.391 15.365 2.950 1.00 79.25 154 LYS A N 1
ATOM 1215 C CA . LYS A 1 154 ? 5.260 16.836 3.004 1.00 79.25 154 LYS A CA 1
ATOM 1216 C C . LYS A 1 154 ? 6.078 17.538 1.917 1.00 79.25 154 LYS A C 1
ATOM 1218 O O . LYS A 1 154 ? 5.586 18.465 1.282 1.00 79.25 154 LYS A O 1
ATOM 1223 N N . GLU A 1 155 ? 7.294 17.062 1.659 1.00 71.88 155 GLU A N 1
ATOM 1224 C CA . GLU A 1 155 ? 8.184 17.560 0.598 1.00 71.88 155 GLU A CA 1
ATOM 1225 C C . GLU A 1 155 ? 7.753 17.115 -0.810 1.00 71.88 155 GLU A C 1
ATOM 1227 O O . GLU A 1 155 ? 8.431 17.410 -1.792 1.00 71.88 155 GLU A O 1
ATOM 1232 N N . ARG A 1 156 ? 6.628 16.391 -0.928 1.00 63.69 156 ARG A N 1
ATOM 1233 C CA . ARG A 1 156 ? 6.084 15.870 -2.190 1.00 63.69 156 ARG A CA 1
ATOM 1234 C C . ARG A 1 156 ? 7.095 15.045 -2.989 1.00 63.69 156 ARG A C 1
ATOM 1236 O O . ARG A 1 156 ? 6.995 14.927 -4.211 1.00 63.69 156 ARG A O 1
ATOM 1243 N N . ILE A 1 157 ? 8.023 14.377 -2.299 1.00 49.53 157 ILE A N 1
ATOM 1244 C CA . ILE A 1 157 ? 9.022 13.515 -2.935 1.00 49.53 157 ILE A CA 1
ATOM 1245 C C . ILE A 1 157 ? 8.319 12.406 -3.729 1.00 49.53 157 ILE A C 1
ATOM 1247 O O . ILE A 1 157 ? 8.751 12.112 -4.839 1.00 49.53 157 ILE A O 1
ATOM 1251 N N . TYR A 1 158 ? 7.181 11.868 -3.265 1.00 47.69 158 TYR A N 1
ATOM 1252 C CA . TYR A 1 158 ? 6.398 10.906 -4.060 1.00 47.69 158 TYR A CA 1
ATOM 1253 C C . TYR A 1 158 ? 5.771 11.478 -5.340 1.00 47.69 158 TYR A C 1
ATOM 1255 O O . TYR A 1 158 ? 5.455 10.698 -6.236 1.00 47.69 158 TYR A O 1
ATOM 1263 N N . GLU A 1 159 ? 5.578 12.799 -5.457 1.00 41.62 159 GLU A N 1
ATOM 1264 C CA . GLU A 1 159 ? 5.050 13.415 -6.684 1.00 41.62 159 GLU A CA 1
ATOM 1265 C C . GLU A 1 159 ? 6.177 13.499 -7.696 1.00 41.62 159 GLU A C 1
ATOM 1267 O O . GLU A 1 159 ? 6.005 13.083 -8.835 1.00 41.62 159 GLU A O 1
ATOM 1272 N N . LEU A 1 160 ? 7.376 13.879 -7.250 1.00 35.78 160 LEU A N 1
ATOM 1273 C CA . LEU A 1 160 ? 8.589 13.739 -8.049 1.00 35.78 160 LEU A CA 1
ATOM 1274 C C . LEU A 1 160 ? 8.840 12.266 -8.450 1.00 35.78 160 LEU A C 1
ATOM 1276 O O . LEU A 1 160 ? 9.359 12.039 -9.539 1.00 35.78 160 LEU A O 1
ATOM 1280 N N . ARG A 1 161 ? 8.444 11.269 -7.634 1.00 35.34 161 ARG A N 1
ATOM 1281 C CA . ARG A 1 161 ? 8.473 9.823 -7.983 1.00 35.34 161 ARG A CA 1
ATOM 1282 C C . ARG A 1 161 ? 7.256 9.313 -8.786 1.00 35.34 161 ARG A C 1
ATOM 1284 O O . ARG A 1 161 ? 7.153 8.105 -8.981 1.00 35.34 161 ARG A O 1
ATOM 1291 N N . ASN A 1 162 ? 6.340 10.180 -9.232 1.00 34.28 162 ASN A N 1
ATOM 1292 C CA . ASN A 1 162 ? 5.169 9.793 -10.043 1.00 34.28 162 ASN A CA 1
ATOM 1293 C C . ASN A 1 162 ? 4.882 10.706 -11.252 1.00 34.28 162 ASN A C 1
ATOM 1295 O O . ASN A 1 162 ? 4.196 10.263 -12.174 1.00 34.28 162 ASN A O 1
ATOM 1299 N N . THR A 1 163 ? 5.394 11.942 -11.302 1.00 32.53 163 THR A N 1
ATOM 1300 C CA . THR A 1 163 ? 5.245 12.849 -12.463 1.00 32.53 163 THR A CA 1
ATOM 1301 C C . THR A 1 163 ? 5.982 12.348 -13.707 1.00 32.53 163 THR A C 1
ATOM 1303 O O . THR A 1 163 ? 5.627 12.720 -14.824 1.00 32.53 163 THR A O 1
ATOM 1306 N N . GLY A 1 164 ? 6.912 11.408 -13.533 1.00 33.81 164 GLY A N 1
ATOM 1307 C CA . GLY A 1 164 ? 7.105 10.294 -14.454 1.00 33.81 164 GLY A CA 1
ATOM 1308 C C . GLY A 1 164 ? 7.085 8.981 -13.667 1.00 33.81 164 GLY A C 1
ATOM 1309 O O . GLY A 1 164 ? 7.640 8.915 -12.576 1.00 33.81 164 GLY A O 1
ATOM 1310 N N . ARG A 1 165 ? 6.495 7.909 -14.219 1.00 38.31 165 ARG A N 1
ATOM 1311 C CA . ARG A 1 165 ? 6.663 6.534 -13.680 1.00 38.31 165 ARG A CA 1
ATOM 1312 C C . ARG A 1 165 ? 8.025 5.910 -14.030 1.00 38.31 165 ARG A C 1
ATOM 1314 O O . ARG A 1 165 ? 8.310 4.767 -13.680 1.00 38.31 165 ARG A O 1
ATOM 1321 N N . VAL A 1 166 ? 8.871 6.693 -14.693 1.00 38.50 166 VAL A N 1
ATOM 1322 C CA . VAL A 1 166 ? 10.320 6.541 -14.783 1.00 38.50 166 VAL A CA 1
ATOM 1323 C C . VAL A 1 166 ? 10.920 7.695 -13.980 1.00 38.50 166 VAL A C 1
ATOM 1325 O O . VAL A 1 166 ? 10.490 8.829 -14.171 1.00 38.50 166 VAL A O 1
ATOM 1328 N N . GLN A 1 167 ? 11.948 7.401 -13.172 1.00 32.00 167 GLN A N 1
ATOM 1329 C CA . GLN A 1 167 ? 12.462 8.198 -12.040 1.00 32.00 167 GLN A CA 1
ATOM 1330 C C . GLN A 1 167 ? 11.664 7.918 -10.746 1.00 32.00 167 GLN A C 1
ATOM 1332 O O . GLN A 1 167 ? 10.448 7.828 -10.747 1.00 32.00 167 GLN A O 1
ATOM 1337 N N . HIS A 1 168 ? 12.303 7.705 -9.594 1.00 29.73 168 HIS A N 1
ATOM 1338 C CA . HIS A 1 168 ? 13.647 8.161 -9.227 1.00 29.73 168 HIS A CA 1
ATOM 1339 C C . HIS A 1 168 ? 14.730 7.086 -9.194 1.00 29.73 168 HIS A C 1
ATOM 1341 O O . HIS A 1 168 ? 14.647 6.110 -8.455 1.00 29.73 168 HIS A O 1
ATOM 1347 N N . ALA A 1 169 ? 15.850 7.400 -9.842 1.00 30.45 169 ALA A N 1
ATOM 1348 C CA . ALA A 1 169 ? 17.139 7.169 -9.207 1.00 30.45 169 ALA A CA 1
ATOM 1349 C C . ALA A 1 169 ? 17.309 8.232 -8.103 1.00 30.45 169 ALA A C 1
ATOM 1351 O O . ALA A 1 169 ? 17.633 9.378 -8.405 1.00 30.45 169 ALA A O 1
ATOM 1352 N N . TYR A 1 170 ? 17.054 7.881 -6.837 1.00 34.31 170 TYR A N 1
ATOM 1353 C CA . TYR A 1 170 ? 17.342 8.788 -5.720 1.00 34.31 170 TYR A CA 1
ATOM 1354 C C . TYR A 1 170 ? 18.831 8.662 -5.369 1.00 34.31 170 TYR A C 1
ATOM 1356 O O . TYR A 1 170 ? 19.221 7.735 -4.672 1.00 34.31 170 TYR A O 1
ATOM 1364 N N . TYR A 1 171 ? 19.629 9.590 -5.906 1.00 29.92 171 TYR A N 1
ATOM 1365 C CA . TYR A 1 171 ? 21.054 9.836 -5.633 1.00 29.92 171 TYR A CA 1
ATOM 1366 C C . TYR A 1 171 ? 22.042 8.658 -5.814 1.00 29.92 171 TYR A C 1
ATOM 1368 O O . TYR A 1 171 ? 22.103 7.761 -4.978 1.00 29.92 171 TYR A O 1
ATOM 1376 N N . PRO A 1 172 ? 22.966 8.733 -6.797 1.00 30.16 172 PRO A N 1
ATOM 1377 C CA . PRO A 1 172 ? 24.118 7.821 -6.922 1.00 30.16 172 PRO A CA 1
ATOM 1378 C C . PRO A 1 172 ? 25.164 7.887 -5.783 1.00 30.16 172 PRO A C 1
ATOM 1380 O O . PRO A 1 172 ? 26.279 7.405 -5.966 1.00 30.16 172 PRO A O 1
ATOM 1383 N N . TYR A 1 173 ? 24.849 8.527 -4.649 1.00 32.75 173 TYR A N 1
ATOM 1384 C CA . TYR A 1 173 ? 25.817 9.027 -3.661 1.00 32.75 173 TYR A CA 1
ATOM 1385 C C . TYR A 1 173 ? 25.347 8.900 -2.196 1.00 32.75 173 TYR A C 1
ATOM 1387 O O . TYR A 1 173 ? 25.676 9.753 -1.377 1.00 32.75 173 TYR A O 1
ATOM 1395 N N . MET A 1 174 ? 24.580 7.862 -1.842 1.00 34.62 174 MET A N 1
ATOM 1396 C CA . MET A 1 174 ? 24.292 7.543 -0.433 1.00 34.62 174 MET A CA 1
ATOM 1397 C C . MET A 1 174 ? 24.587 6.075 -0.113 1.00 34.62 174 MET A C 1
ATOM 1399 O O . MET A 1 174 ? 24.128 5.171 -0.809 1.00 34.62 174 MET A O 1
ATOM 1403 N N . GLU A 1 175 ? 25.332 5.841 0.970 1.00 37.19 175 GLU A N 1
ATOM 1404 C CA . GLU A 1 175 ? 25.734 4.514 1.471 1.00 37.19 175 GLU A CA 1
ATOM 1405 C C . GLU A 1 175 ? 24.602 3.812 2.259 1.00 37.19 175 GLU A C 1
ATOM 1407 O O . GLU A 1 175 ? 24.826 3.154 3.274 1.00 37.19 175 GLU A O 1
ATOM 1412 N N . ASP A 1 176 ? 23.357 3.979 1.808 1.00 41.25 176 ASP A N 1
ATOM 1413 C CA . ASP A 1 176 ? 22.151 3.586 2.539 1.00 41.25 176 ASP A CA 1
ATOM 1414 C C . ASP A 1 176 ? 21.694 2.148 2.182 1.00 41.25 176 ASP A C 1
ATOM 1416 O O . ASP A 1 176 ? 21.579 1.809 0.994 1.00 41.25 176 ASP A O 1
ATOM 1420 N N . PRO A 1 177 ? 21.373 1.275 3.163 1.00 42.03 177 PRO A N 1
ATOM 1421 C CA . PRO A 1 177 ? 20.782 -0.043 2.903 1.00 42.03 177 PRO A CA 1
ATOM 1422 C C . PRO A 1 177 ? 19.455 -0.026 2.105 1.00 42.03 177 PRO A C 1
ATOM 1424 O O . PRO A 1 177 ? 19.115 -1.040 1.489 1.00 42.03 177 PRO A O 1
ATOM 1427 N N . GLY A 1 178 ? 18.724 1.089 2.045 1.00 41.75 178 GLY A N 1
ATOM 1428 C CA . GLY A 1 178 ? 17.573 1.283 1.156 1.00 41.75 178 GLY A CA 1
ATOM 1429 C C . GLY A 1 178 ? 17.951 1.260 -0.332 1.00 41.75 178 GLY A C 1
ATOM 1430 O O . GLY A 1 178 ? 17.276 0.615 -1.138 1.00 41.75 178 GLY A O 1
ATOM 1431 N N . TYR A 1 179 ? 19.092 1.847 -0.712 1.00 47.28 179 TYR A N 1
ATOM 1432 C CA . TYR A 1 179 ? 19.563 1.894 -2.107 1.00 47.28 179 TYR A CA 1
ATOM 1433 C C . TYR A 1 179 ? 19.833 0.486 -2.675 1.00 47.28 179 TYR A C 1
ATOM 1435 O O . TYR A 1 179 ? 19.411 0.147 -3.787 1.00 47.28 179 TYR A O 1
ATOM 1443 N N . ARG A 1 180 ? 20.427 -0.390 -1.850 1.00 51.31 180 ARG A N 1
ATOM 1444 C CA . ARG A 1 180 ? 20.571 -1.840 -2.095 1.00 51.31 180 ARG A CA 1
ATOM 1445 C C . ARG A 1 180 ? 19.230 -2.511 -2.401 1.00 51.31 180 ARG A C 1
ATOM 1447 O O . ARG A 1 180 ? 19.121 -3.285 -3.361 1.00 51.31 180 ARG A O 1
ATOM 1454 N N . ASN A 1 181 ? 18.226 -2.260 -1.560 1.00 55.28 181 ASN A N 1
ATOM 1455 C CA . ASN A 1 181 ? 16.904 -2.872 -1.677 1.00 55.28 181 ASN A CA 1
ATOM 1456 C C . ASN A 1 181 ? 16.175 -2.383 -2.932 1.00 55.28 181 ASN A C 1
ATOM 1458 O O . ASN A 1 181 ? 15.542 -3.197 -3.608 1.00 55.28 181 ASN A O 1
ATOM 1462 N N . TYR A 1 182 ? 16.321 -1.102 -3.284 1.00 57.53 182 TYR A N 1
ATOM 1463 C CA . TYR A 1 182 ? 15.774 -0.516 -4.505 1.00 57.53 182 TYR A CA 1
ATOM 1464 C C . TYR A 1 182 ? 16.353 -1.161 -5.773 1.00 57.53 182 TYR A C 1
ATOM 1466 O O . TYR A 1 182 ? 15.595 -1.753 -6.544 1.00 57.53 182 TYR A O 1
ATOM 1474 N N . ILE A 1 183 ? 17.680 -1.126 -5.972 1.00 63.38 183 ILE A N 1
A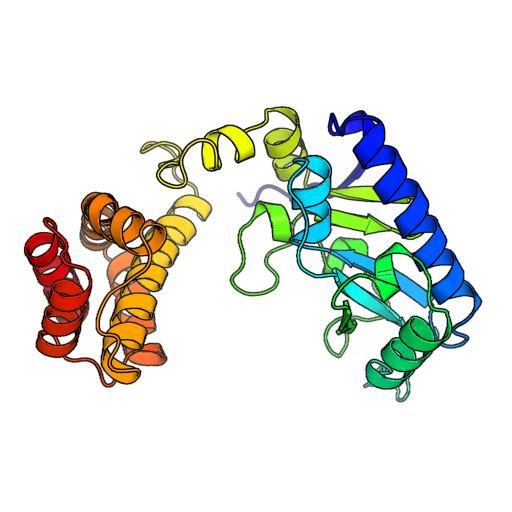TOM 1475 C CA . ILE A 1 183 ? 18.338 -1.650 -7.189 1.00 63.38 183 ILE A CA 1
ATOM 1476 C C . ILE A 1 183 ? 17.931 -3.105 -7.447 1.00 63.38 183 ILE A C 1
ATOM 1478 O O . ILE A 1 183 ? 17.462 -3.470 -8.531 1.00 63.38 183 ILE A O 1
ATOM 1482 N N . THR A 1 184 ? 18.070 -3.942 -6.419 1.00 65.75 184 THR A N 1
ATOM 1483 C CA . THR A 1 184 ? 17.802 -5.379 -6.528 1.00 65.75 184 THR A CA 1
ATOM 1484 C C . THR A 1 184 ? 16.310 -5.698 -6.624 1.00 65.75 184 THR A C 1
ATOM 1486 O O . THR A 1 184 ? 15.945 -6.668 -7.290 1.00 65.75 184 THR A O 1
ATOM 1489 N N . THR A 1 185 ? 15.423 -4.875 -6.049 1.00 65.38 185 THR A N 1
ATOM 1490 C CA . THR A 1 185 ? 13.971 -5.008 -6.245 1.00 65.38 185 THR A CA 1
ATOM 1491 C C . THR A 1 185 ? 13.549 -4.629 -7.657 1.00 65.38 185 THR A C 1
ATOM 1493 O O . THR A 1 185 ? 12.785 -5.383 -8.257 1.00 65.38 185 THR A O 1
ATOM 1496 N N . SER A 1 186 ? 14.062 -3.536 -8.215 1.00 67.75 186 SER A N 1
ATOM 1497 C CA . SER A 1 186 ? 13.711 -3.074 -9.562 1.00 67.75 186 SER A CA 1
ATOM 1498 C C . SER A 1 186 ? 14.140 -4.079 -10.637 1.00 67.75 186 SER A C 1
ATOM 1500 O O . SER A 1 186 ? 13.313 -4.510 -11.444 1.00 67.75 186 SER A O 1
ATOM 1502 N N . ALA A 1 187 ? 15.378 -4.581 -10.579 1.00 78.69 187 ALA A N 1
ATOM 1503 C CA . ALA A 1 187 ? 15.833 -5.649 -11.475 1.00 78.69 187 ALA A CA 1
ATOM 1504 C C . ALA A 1 187 ? 15.040 -6.966 -11.279 1.00 78.69 187 ALA A C 1
ATOM 1506 O O . ALA A 1 187 ? 14.675 -7.636 -12.249 1.00 78.69 187 ALA A O 1
ATOM 1507 N N . ARG A 1 188 ? 14.661 -7.310 -10.035 1.00 76.88 188 ARG A N 1
ATOM 1508 C CA . ARG A 1 188 ? 13.766 -8.445 -9.725 1.00 76.88 188 ARG A CA 1
ATOM 1509 C C . ARG A 1 188 ? 12.354 -8.266 -10.300 1.00 76.88 188 ARG A C 1
ATOM 1511 O O . ARG A 1 188 ? 11.757 -9.260 -10.715 1.00 76.88 188 ARG A O 1
ATOM 1518 N N . ILE A 1 189 ? 11.809 -7.047 -10.332 1.00 74.62 189 ILE A N 1
ATOM 1519 C CA . ILE A 1 189 ? 10.497 -6.751 -10.934 1.00 74.62 189 ILE A CA 1
ATOM 1520 C C . ILE A 1 189 ? 10.558 -6.967 -12.448 1.00 74.62 189 ILE A C 1
ATOM 1522 O O . ILE A 1 189 ? 9.714 -7.694 -12.974 1.00 74.62 189 ILE A O 1
ATOM 1526 N N . VAL A 1 190 ? 11.586 -6.446 -13.128 1.00 82.62 190 VAL A N 1
ATOM 1527 C CA . VAL A 1 190 ? 11.808 -6.695 -14.565 1.00 82.62 190 VAL A CA 1
ATOM 1528 C C . VAL A 1 190 ? 11.937 -8.197 -14.840 1.00 82.62 190 VAL A C 1
ATOM 1530 O O . VAL A 1 190 ? 11.182 -8.739 -15.646 1.00 82.62 190 VAL A O 1
ATOM 1533 N N . ALA A 1 191 ? 12.793 -8.913 -14.101 1.00 82.69 191 ALA A N 1
ATOM 1534 C CA . ALA A 1 191 ? 12.961 -10.362 -14.254 1.00 82.69 191 ALA A CA 1
ATOM 1535 C C . ALA A 1 191 ? 11.655 -11.153 -14.022 1.00 82.69 191 ALA A C 1
ATOM 1537 O O . ALA A 1 191 ? 11.378 -12.125 -14.727 1.00 82.69 191 ALA A O 1
ATOM 1538 N N . ARG A 1 192 ? 10.827 -10.747 -13.047 1.00 76.69 192 ARG A N 1
ATOM 1539 C CA . ARG A 1 192 ? 9.503 -11.343 -12.790 1.00 76.69 192 ARG A CA 1
ATOM 1540 C C . ARG A 1 192 ? 8.514 -11.048 -13.922 1.00 76.69 192 ARG A C 1
ATOM 1542 O O . ARG A 1 192 ? 7.744 -11.939 -14.278 1.00 76.69 192 ARG A O 1
ATOM 1549 N N . GLY A 1 193 ? 8.523 -9.834 -14.469 1.00 75.25 193 GLY A N 1
ATOM 1550 C CA . GLY A 1 193 ? 7.673 -9.438 -15.593 1.00 75.25 193 GLY A CA 1
ATOM 1551 C C . GLY A 1 193 ? 8.002 -10.228 -16.858 1.00 75.25 193 GLY A C 1
ATOM 1552 O O . GLY A 1 193 ? 7.113 -10.855 -17.429 1.00 75.25 193 GLY A O 1
ATOM 1553 N N . LEU A 1 194 ? 9.289 -10.325 -17.212 1.00 87.06 194 LEU A N 1
ATOM 1554 C CA . LEU A 1 194 ? 9.768 -11.151 -18.327 1.00 87.06 194 LEU A CA 1
ATOM 1555 C C . LEU A 1 194 ? 9.385 -12.631 -18.153 1.00 87.06 194 LEU A C 1
ATOM 1557 O O . LEU A 1 194 ? 8.861 -13.244 -19.083 1.00 87.06 194 LEU A O 1
ATOM 1561 N N . ARG A 1 195 ? 9.519 -13.189 -16.938 1.00 85.12 195 ARG A N 1
ATOM 1562 C CA . ARG A 1 195 ? 9.006 -14.537 -16.632 1.00 85.12 195 ARG A CA 1
ATOM 1563 C C . ARG A 1 195 ? 7.503 -14.654 -16.890 1.00 85.12 195 ARG A C 1
ATOM 1565 O O . ARG A 1 195 ? 7.069 -15.638 -17.473 1.00 85.12 195 ARG A O 1
ATOM 1572 N N . MET A 1 196 ? 6.701 -13.684 -16.447 1.00 76.31 196 MET A N 1
ATOM 1573 C CA . MET A 1 196 ? 5.247 -13.711 -16.644 1.00 76.31 196 MET A CA 1
ATOM 1574 C C . MET A 1 196 ? 4.849 -13.597 -18.120 1.00 76.31 196 MET A C 1
ATOM 1576 O O . MET A 1 196 ? 3.890 -14.250 -18.521 1.00 76.31 196 MET A O 1
ATOM 1580 N N . ILE A 1 197 ? 5.592 -12.832 -18.923 1.00 78.44 197 ILE A N 1
ATOM 1581 C CA . ILE A 1 197 ? 5.410 -12.732 -20.379 1.00 78.44 197 ILE A CA 1
ATOM 1582 C C . ILE A 1 197 ? 5.648 -14.084 -21.048 1.00 78.44 197 ILE A C 1
ATOM 1584 O O . ILE A 1 197 ? 4.773 -14.561 -21.771 1.00 78.44 197 ILE A O 1
ATOM 1588 N N . HIS A 1 198 ? 6.770 -14.736 -20.730 1.00 83.12 198 HIS A N 1
ATOM 1589 C CA . HIS A 1 198 ? 7.079 -16.078 -21.215 1.00 83.12 198 HIS A CA 1
ATOM 1590 C C . HIS A 1 198 ? 6.022 -17.108 -20.768 1.00 83.12 198 HIS A C 1
ATOM 1592 O O . HIS A 1 198 ? 5.382 -17.743 -21.608 1.00 83.12 198 HIS A O 1
ATOM 1598 N N . THR A 1 199 ? 5.773 -17.263 -19.459 1.00 78.69 199 THR A N 1
ATOM 1599 C CA . THR A 1 199 ? 4.924 -18.362 -18.959 1.00 78.69 199 THR A CA 1
ATOM 1600 C C . THR A 1 199 ? 3.439 -18.194 -19.277 1.00 78.69 199 THR A C 1
ATOM 1602 O O . THR A 1 199 ? 2.743 -19.199 -19.414 1.00 78.69 199 THR A O 1
ATOM 1605 N N . LYS A 1 200 ? 2.939 -16.959 -19.425 1.00 73.88 200 LYS A N 1
ATOM 1606 C CA . LYS A 1 200 ? 1.557 -16.692 -19.868 1.00 73.88 200 LYS A CA 1
ATOM 1607 C C . LYS A 1 200 ? 1.416 -16.521 -21.383 1.00 73.88 200 LYS A C 1
ATOM 1609 O O . LYS A 1 200 ? 0.292 -16.358 -21.850 1.00 73.88 200 LYS A O 1
ATOM 1614 N N . LYS A 1 201 ? 2.518 -16.573 -22.144 1.00 79.25 201 LYS A N 1
ATOM 1615 C CA . LYS A 1 201 ? 2.552 -16.397 -23.607 1.00 79.25 201 LYS A CA 1
ATOM 1616 C C . LYS A 1 201 ? 1.852 -15.106 -24.060 1.00 79.25 201 LYS A C 1
ATOM 1618 O O . LYS A 1 201 ? 1.023 -15.123 -24.973 1.00 79.25 201 LYS A O 1
ATOM 1623 N N . TYR A 1 202 ? 2.158 -13.989 -23.395 1.00 70.00 202 TYR A N 1
ATOM 1624 C CA . TYR A 1 202 ? 1.667 -12.678 -23.830 1.00 70.00 202 TYR A CA 1
ATOM 1625 C C . TYR A 1 202 ? 2.209 -12.337 -25.233 1.00 70.00 202 TYR A C 1
ATOM 1627 O O . TYR A 1 202 ? 3.276 -12.805 -25.621 1.00 70.00 202 TYR A O 1
ATOM 1635 N N . LYS A 1 203 ? 1.449 -11.546 -26.004 1.00 82.19 203 LYS A N 1
ATOM 1636 C CA . LYS A 1 203 ? 1.807 -11.118 -27.375 1.00 82.19 203 LYS A CA 1
ATOM 1637 C C . LYS A 1 203 ? 2.304 -9.670 -27.462 1.00 82.19 203 LYS A C 1
ATOM 1639 O O . LYS A 1 203 ? 2.809 -9.266 -28.501 1.00 82.19 203 LYS A O 1
ATOM 1644 N N . SER A 1 204 ? 2.119 -8.905 -26.393 1.00 78.94 204 SER A N 1
ATOM 1645 C CA . SER A 1 204 ? 2.540 -7.515 -26.219 1.00 78.94 204 SER A CA 1
ATOM 1646 C C . SER A 1 204 ? 2.475 -7.166 -24.726 1.00 78.94 204 SER A C 1
ATOM 1648 O O . SER A 1 204 ? 2.032 -7.985 -23.910 1.00 78.94 204 SER A O 1
ATOM 1650 N N . VAL A 1 205 ? 2.903 -5.956 -24.360 1.00 72.75 205 VAL A N 1
ATOM 1651 C CA . VAL A 1 205 ? 2.846 -5.425 -22.989 1.00 72.75 205 VAL A CA 1
ATOM 1652 C C . VAL A 1 205 ? 2.198 -4.039 -22.953 1.00 72.75 205 VAL A C 1
ATOM 1654 O O . VAL A 1 205 ? 2.108 -3.363 -23.975 1.00 72.75 205 VAL A O 1
ATOM 1657 N N . GLY A 1 206 ? 1.751 -3.611 -21.768 1.00 64.38 206 GLY A N 1
ATOM 1658 C CA . GLY A 1 206 ? 1.344 -2.223 -21.529 1.00 64.38 206 GLY A CA 1
ATOM 1659 C C . GLY A 1 206 ? 2.537 -1.263 -21.591 1.00 64.38 206 GLY A C 1
ATOM 1660 O O . GLY A 1 206 ? 3.673 -1.655 -21.299 1.00 64.38 206 GLY A O 1
ATOM 1661 N N . LYS A 1 207 ? 2.266 -0.003 -21.950 1.00 62.72 207 LYS A N 1
ATOM 1662 C CA . LYS A 1 207 ? 3.270 1.059 -22.123 1.00 62.72 207 LYS A CA 1
ATOM 1663 C C . LYS A 1 207 ? 4.171 1.209 -20.890 1.00 62.72 207 LYS A C 1
ATOM 1665 O O . LYS A 1 207 ? 5.378 1.358 -21.023 1.00 62.72 207 LYS A O 1
ATOM 1670 N N . GLU A 1 208 ? 3.594 1.089 -19.702 1.00 61.50 208 GLU A N 1
ATOM 1671 C CA . GLU A 1 208 ? 4.263 1.246 -18.411 1.00 61.50 208 GLU A CA 1
ATOM 1672 C C . GLU A 1 208 ? 5.333 0.170 -18.173 1.00 61.50 208 GLU A C 1
ATOM 1674 O O . GLU A 1 208 ? 6.384 0.451 -17.600 1.00 61.50 208 GLU A O 1
ATOM 1679 N N . PHE A 1 209 ? 5.095 -1.069 -18.624 1.00 73.81 209 PHE A N 1
ATOM 1680 C CA . PHE A 1 209 ? 6.096 -2.132 -18.505 1.00 73.81 209 PHE A CA 1
ATOM 1681 C C . PHE A 1 209 ? 7.180 -2.014 -19.582 1.00 73.81 209 PHE A C 1
ATOM 1683 O O . PHE A 1 209 ? 8.341 -2.291 -19.296 1.00 73.81 209 PHE A O 1
ATOM 1690 N N . PHE A 1 210 ? 6.830 -1.554 -20.787 1.00 79.75 210 PHE A N 1
ATOM 1691 C CA . PHE A 1 210 ? 7.817 -1.192 -21.807 1.00 79.75 210 PHE A CA 1
ATOM 1692 C C . PHE A 1 210 ? 8.768 -0.097 -21.291 1.00 79.75 210 PHE A C 1
ATOM 1694 O O . PHE A 1 210 ? 9.980 -0.304 -21.268 1.00 79.75 210 PHE A O 1
ATOM 1701 N N . GLU A 1 211 ? 8.235 1.013 -20.770 1.00 75.06 211 GLU A N 1
ATOM 1702 C CA . GLU A 1 211 ? 9.030 2.122 -20.221 1.00 75.06 211 GLU A CA 1
ATOM 1703 C C . GLU A 1 211 ? 9.912 1.686 -19.037 1.00 75.06 211 GLU A C 1
ATOM 1705 O O . GLU A 1 211 ? 11.070 2.105 -18.948 1.00 75.06 211 GLU A O 1
ATOM 1710 N N . LEU A 1 212 ? 9.419 0.796 -18.165 1.00 75.31 212 LEU A N 1
ATOM 1711 C CA . LEU A 1 212 ? 10.215 0.204 -17.084 1.00 75.31 212 LEU A CA 1
ATOM 1712 C C . LEU A 1 212 ? 11.395 -0.628 -17.609 1.00 75.31 212 LEU A C 1
ATOM 1714 O O . LEU A 1 212 ? 12.490 -0.549 -17.053 1.00 75.31 212 LEU A O 1
ATOM 1718 N N . VAL A 1 213 ? 11.191 -1.430 -18.660 1.00 80.75 213 VAL A N 1
ATOM 1719 C CA . VAL A 1 213 ? 12.259 -2.245 -19.258 1.00 80.75 213 VAL A CA 1
ATOM 1720 C C . VAL A 1 213 ? 13.303 -1.347 -19.922 1.00 80.75 213 VAL A C 1
ATOM 1722 O O . VAL A 1 213 ? 14.483 -1.474 -19.589 1.00 80.75 213 VAL A O 1
ATOM 1725 N N . GLU A 1 214 ? 12.890 -0.395 -20.764 1.00 82.88 214 GLU A N 1
ATOM 1726 C CA . GLU A 1 214 ? 13.797 0.525 -21.473 1.00 82.88 214 GLU A CA 1
ATOM 1727 C C . GLU A 1 214 ? 14.713 1.308 -20.526 1.00 82.88 214 GLU A C 1
ATOM 1729 O O . GLU A 1 214 ? 15.904 1.466 -20.789 1.00 82.88 214 GLU A O 1
ATOM 1734 N N . ASN A 1 215 ? 14.192 1.752 -19.381 1.00 76.62 215 ASN A N 1
ATOM 1735 C CA . ASN A 1 215 ? 14.964 2.541 -18.421 1.00 76.62 215 ASN A CA 1
ATOM 1736 C C . ASN A 1 215 ? 15.739 1.685 -17.398 1.00 76.62 215 ASN A C 1
ATOM 1738 O O . ASN A 1 215 ? 16.470 2.224 -16.566 1.00 76.62 215 ASN A O 1
ATOM 1742 N N . SER A 1 216 ? 15.633 0.351 -17.454 1.00 77.25 216 SER A N 1
ATOM 1743 C CA . SER A 1 216 ? 16.255 -0.537 -16.459 1.00 77.25 216 SER A CA 1
ATOM 1744 C C . SER A 1 216 ? 17.760 -0.770 -16.640 1.00 77.25 216 SER A C 1
ATOM 1746 O O . SER A 1 216 ? 18.402 -1.219 -15.692 1.00 77.25 216 SER A O 1
ATOM 1748 N N . SER A 1 217 ? 18.351 -0.472 -17.807 1.00 76.44 217 SER A N 1
ATOM 1749 C CA . SER A 1 217 ? 19.746 -0.848 -18.132 1.00 76.44 217 SER A CA 1
ATOM 1750 C C . SER A 1 217 ? 20.772 -0.390 -17.079 1.00 76.44 217 SER A C 1
ATOM 1752 O O . SER A 1 217 ? 21.574 -1.196 -16.605 1.00 76.44 217 SER A O 1
ATOM 1754 N N . LEU A 1 218 ? 20.687 0.864 -16.612 1.00 71.62 218 LEU A N 1
ATOM 1755 C CA . LEU A 1 218 ? 21.575 1.387 -15.563 1.00 71.62 218 LEU A CA 1
ATOM 1756 C C . LEU A 1 218 ? 21.446 0.609 -14.242 1.00 71.62 218 LEU A C 1
ATOM 1758 O O . LEU A 1 218 ? 22.453 0.324 -13.602 1.00 71.62 218 LEU A O 1
ATOM 1762 N N . ILE A 1 219 ? 20.227 0.200 -13.871 1.00 74.56 219 ILE A N 1
ATOM 1763 C CA . ILE A 1 219 ? 19.959 -0.595 -12.663 1.00 74.56 219 ILE A CA 1
ATOM 1764 C C . ILE A 1 219 ? 20.641 -1.966 -12.772 1.00 74.56 219 ILE A C 1
ATOM 1766 O O . ILE A 1 219 ? 21.253 -2.426 -11.809 1.00 74.56 219 ILE A O 1
ATOM 1770 N N . TRP A 1 220 ? 20.595 -2.599 -13.948 1.00 82.62 220 TRP A N 1
ATOM 1771 C CA . TRP A 1 220 ? 21.295 -3.862 -14.197 1.00 82.62 220 TRP A CA 1
ATOM 1772 C C . TRP A 1 220 ? 22.820 -3.719 -14.090 1.00 82.62 220 TRP A C 1
ATOM 1774 O O . TRP A 1 220 ? 23.455 -4.566 -13.461 1.00 82.62 220 TRP A O 1
ATOM 1784 N N . GLN A 1 221 ? 23.411 -2.630 -14.599 1.00 79.75 221 GLN A N 1
ATOM 1785 C CA . GLN A 1 221 ? 24.842 -2.356 -14.396 1.00 79.75 221 GLN A CA 1
ATOM 1786 C C . GLN A 1 221 ? 25.177 -2.120 -12.911 1.00 79.75 221 GLN A C 1
ATOM 1788 O O . GLN A 1 221 ? 26.179 -2.636 -12.417 1.00 79.75 221 GLN A O 1
ATOM 1793 N N . SER A 1 222 ? 24.320 -1.421 -12.156 1.00 76.00 222 SER A N 1
ATOM 1794 C CA . SER A 1 222 ? 24.495 -1.247 -10.705 1.00 76.00 222 SER A CA 1
ATOM 1795 C C . SER A 1 222 ? 24.386 -2.556 -9.908 1.00 76.00 222 SER A C 1
ATOM 1797 O O . SER A 1 222 ? 25.015 -2.668 -8.858 1.00 76.00 222 SER A O 1
ATOM 1799 N N . VAL A 1 223 ? 23.639 -3.561 -10.390 1.00 78.94 223 VAL A N 1
ATOM 1800 C CA . VAL A 1 223 ? 23.681 -4.922 -9.820 1.00 78.94 223 VAL A CA 1
ATOM 1801 C C . VAL A 1 223 ? 25.033 -5.579 -10.099 1.00 78.94 223 VAL A C 1
ATOM 1803 O O . VAL A 1 223 ? 25.652 -6.086 -9.166 1.00 78.94 223 VAL A O 1
ATOM 1806 N N . LEU A 1 224 ? 25.495 -5.574 -11.355 1.00 85.44 224 LEU A N 1
ATOM 1807 C CA . LEU A 1 224 ? 26.747 -6.230 -11.763 1.00 85.44 224 LEU A CA 1
ATOM 1808 C C . LEU A 1 224 ? 27.971 -5.670 -11.032 1.00 85.44 224 LEU A C 1
ATOM 1810 O O . LEU A 1 224 ? 28.835 -6.428 -10.595 1.00 85.44 224 LEU A O 1
ATOM 1814 N N . ASN A 1 225 ? 28.012 -4.351 -10.845 1.00 81.00 225 ASN A N 1
ATOM 1815 C CA . ASN A 1 225 ? 29.106 -3.661 -10.164 1.00 81.00 225 ASN A CA 1
ATOM 1816 C C . ASN A 1 225 ? 29.142 -3.913 -8.641 1.00 81.00 225 ASN A C 1
ATOM 1818 O O . ASN A 1 225 ? 30.064 -3.452 -7.972 1.00 81.00 225 ASN A O 1
ATOM 1822 N N . ASN A 1 226 ? 28.174 -4.649 -8.075 1.00 81.88 226 ASN A N 1
ATOM 1823 C CA . ASN A 1 226 ? 28.159 -5.034 -6.666 1.00 81.88 226 ASN A CA 1
ATOM 1824 C C . ASN A 1 226 ? 27.942 -6.552 -6.503 1.00 81.88 226 ASN A C 1
ATOM 1826 O O . ASN A 1 226 ? 26.868 -7.099 -6.766 1.00 81.88 226 ASN A O 1
ATOM 1830 N N . GLN A 1 227 ? 28.967 -7.247 -6.000 1.00 84.94 227 GLN A N 1
ATOM 1831 C CA . GLN A 1 227 ? 28.946 -8.708 -5.884 1.00 84.94 227 GLN A CA 1
ATOM 1832 C C . GLN A 1 227 ? 27.859 -9.229 -4.923 1.00 84.94 227 GLN A C 1
ATOM 1834 O O . GLN A 1 227 ? 27.321 -10.316 -5.138 1.00 84.94 227 GLN A O 1
ATOM 1839 N N . GLU A 1 228 ? 27.503 -8.478 -3.877 1.00 80.19 228 GLU A N 1
ATOM 1840 C CA . GLU A 1 228 ? 26.421 -8.861 -2.965 1.00 80.19 228 GLU A CA 1
ATOM 1841 C C . GLU A 1 228 ? 25.053 -8.729 -3.650 1.00 80.19 228 GLU A C 1
ATOM 1843 O O . GLU A 1 228 ? 24.213 -9.626 -3.543 1.00 80.19 228 GLU A O 1
ATOM 1848 N N . TYR A 1 229 ? 24.846 -7.648 -4.407 1.00 81.69 229 TYR A N 1
ATOM 1849 C CA . TYR A 1 229 ? 23.601 -7.405 -5.139 1.00 81.69 229 TYR A CA 1
ATOM 1850 C C . TYR A 1 229 ? 23.410 -8.458 -6.237 1.00 81.69 229 TYR A C 1
ATOM 1852 O O . TYR A 1 229 ? 22.318 -9.014 -6.363 1.00 81.69 229 TYR A O 1
ATOM 1860 N N . THR A 1 230 ? 24.482 -8.798 -6.964 1.00 85.81 230 THR A N 1
ATOM 1861 C CA . THR A 1 230 ? 24.512 -9.894 -7.948 1.00 85.81 230 THR A CA 1
ATOM 1862 C C . THR A 1 230 ? 24.130 -11.228 -7.302 1.00 85.81 230 THR A C 1
ATOM 1864 O O . THR A 1 230 ? 23.149 -11.845 -7.722 1.00 85.81 230 THR A O 1
ATOM 1867 N N . LYS A 1 231 ? 24.803 -11.638 -6.214 1.00 83.12 231 LYS A N 1
ATOM 1868 C CA . LYS A 1 231 ? 24.487 -12.879 -5.475 1.00 83.12 231 LYS A CA 1
ATOM 1869 C C . LYS A 1 231 ? 23.037 -12.908 -4.975 1.00 83.12 231 LYS A C 1
ATOM 1871 O O . LYS A 1 231 ? 22.356 -13.933 -5.079 1.00 83.12 231 LYS A O 1
ATOM 1876 N N . MET A 1 232 ? 22.536 -11.787 -4.450 1.00 79.00 232 MET A N 1
ATOM 1877 C CA . MET A 1 232 ? 21.168 -11.687 -3.937 1.00 79.00 232 MET A CA 1
ATOM 1878 C C . MET A 1 232 ? 20.122 -11.747 -5.057 1.00 79.00 232 MET A C 1
ATOM 1880 O O . MET A 1 232 ? 19.100 -12.426 -4.900 1.00 79.00 232 MET A O 1
ATOM 1884 N N . LEU A 1 233 ? 20.363 -11.093 -6.198 1.00 83.25 233 LEU A N 1
ATOM 1885 C CA . LEU A 1 233 ? 19.457 -11.152 -7.342 1.00 83.25 233 LEU A CA 1
ATOM 1886 C C . LEU A 1 233 ? 19.484 -12.532 -8.009 1.00 83.25 233 LEU A C 1
ATOM 1888 O O . LEU A 1 233 ? 18.412 -13.083 -8.251 1.00 83.25 233 LEU A O 1
ATOM 1892 N N . LYS A 1 234 ? 20.661 -13.149 -8.185 1.00 87.75 234 LYS A N 1
ATOM 1893 C CA . LYS A 1 234 ? 20.812 -14.541 -8.643 1.00 87.75 234 LYS A CA 1
ATOM 1894 C C . LYS A 1 234 ? 19.985 -15.503 -7.795 1.00 87.75 234 LYS A C 1
ATOM 1896 O O . LYS A 1 234 ? 19.167 -16.247 -8.333 1.00 87.75 234 LYS A O 1
ATOM 1901 N N . ARG A 1 235 ? 20.104 -15.435 -6.461 1.00 80.88 235 ARG A N 1
ATOM 1902 C CA . ARG A 1 235 ? 19.294 -16.257 -5.542 1.00 80.88 235 ARG A CA 1
ATOM 1903 C C . ARG A 1 235 ? 17.790 -16.022 -5.730 1.00 80.88 235 ARG A C 1
ATOM 1905 O O . ARG A 1 235 ? 17.029 -16.985 -5.747 1.00 80.88 235 ARG A O 1
ATOM 1912 N N . ASN A 1 236 ? 17.352 -14.773 -5.909 1.00 75.75 236 ASN A N 1
ATOM 1913 C CA . ASN A 1 236 ? 15.946 -14.457 -6.192 1.00 75.75 236 ASN A CA 1
ATOM 1914 C C . ASN A 1 236 ? 15.483 -15.008 -7.554 1.00 75.75 236 ASN A C 1
ATOM 1916 O O . ASN A 1 236 ? 14.387 -15.560 -7.639 1.00 75.75 236 ASN A O 1
ATOM 1920 N N . MET A 1 237 ? 16.302 -14.893 -8.602 1.00 81.19 237 MET A N 1
ATOM 1921 C CA . MET A 1 237 ? 15.995 -15.397 -9.944 1.00 81.19 237 MET A CA 1
ATOM 1922 C C . MET A 1 237 ? 15.941 -16.927 -9.969 1.00 81.19 237 MET A C 1
ATOM 1924 O O . MET A 1 237 ? 14.991 -17.474 -10.515 1.00 81.19 237 MET A O 1
ATOM 1928 N N . ILE A 1 238 ? 16.854 -17.629 -9.298 1.00 78.94 238 ILE A N 1
ATOM 1929 C CA . ILE A 1 238 ? 16.788 -19.093 -9.154 1.00 78.94 238 ILE A CA 1
ATOM 1930 C C . ILE A 1 238 ? 15.523 -19.502 -8.375 1.00 78.94 238 ILE A C 1
ATOM 1932 O O . ILE A 1 238 ? 14.737 -20.312 -8.855 1.00 78.94 238 ILE A O 1
ATOM 1936 N N . VAL A 1 239 ? 15.260 -18.902 -7.208 1.00 70.88 239 VAL A N 1
ATOM 1937 C CA . VAL A 1 239 ? 14.139 -19.314 -6.335 1.00 70.88 239 VAL A CA 1
ATOM 1938 C C . VAL A 1 239 ? 12.757 -18.939 -6.891 1.00 70.88 239 VAL A C 1
ATOM 1940 O O . VAL A 1 239 ? 11.783 -19.639 -6.620 1.00 70.88 239 VAL A O 1
ATOM 1943 N N . LYS A 1 240 ? 12.622 -17.834 -7.637 1.00 65.69 240 LYS A N 1
ATOM 1944 C CA . LYS A 1 240 ? 11.318 -17.357 -8.147 1.00 65.69 240 LYS A CA 1
ATOM 1945 C C . LYS A 1 240 ? 11.133 -17.531 -9.655 1.00 65.69 240 LYS A C 1
ATOM 1947 O O . LYS A 1 240 ? 9.989 -17.526 -10.107 1.00 65.69 240 LYS A O 1
ATOM 1952 N N . ASN A 1 241 ? 12.208 -17.690 -10.427 1.00 68.25 241 ASN A N 1
ATOM 1953 C CA . ASN A 1 241 ? 12.177 -17.814 -11.887 1.00 68.25 241 ASN A CA 1
ATOM 1954 C C . ASN A 1 241 ? 12.898 -19.078 -12.402 1.00 68.25 241 ASN A C 1
ATOM 1956 O O . ASN A 1 241 ? 13.115 -19.158 -13.604 1.00 68.25 241 ASN A O 1
ATOM 1960 N N . GLY A 1 242 ? 13.254 -20.047 -11.547 1.00 60.66 242 GLY A N 1
ATOM 1961 C CA . GLY A 1 242 ? 14.219 -21.136 -11.813 1.00 60.66 242 GLY A CA 1
ATOM 1962 C C . GLY A 1 242 ? 13.966 -22.119 -12.967 1.00 60.66 242 GLY A C 1
ATOM 1963 O O . GLY A 1 242 ? 14.728 -23.067 -13.111 1.00 60.66 242 GLY A O 1
ATOM 1964 N N . PHE A 1 243 ? 12.940 -21.903 -13.793 1.00 70.19 243 PHE A N 1
ATOM 1965 C CA . PHE A 1 243 ? 12.736 -22.607 -15.066 1.00 70.19 243 PHE A CA 1
ATOM 1966 C C . PHE A 1 243 ? 13.116 -21.761 -16.298 1.00 70.19 243 PHE A C 1
ATOM 1968 O O . PHE A 1 243 ? 13.222 -22.310 -17.388 1.00 70.19 243 PHE A O 1
ATOM 1975 N N . MET A 1 244 ? 13.332 -20.448 -16.134 1.00 84.19 244 MET A N 1
ATOM 1976 C CA . MET A 1 244 ? 13.720 -19.521 -17.204 1.00 84.19 244 MET A CA 1
ATOM 1977 C C . MET A 1 244 ? 15.194 -19.691 -17.578 1.00 84.19 244 MET A C 1
ATOM 1979 O O . MET A 1 244 ? 16.080 -19.432 -16.759 1.00 84.19 244 MET A O 1
ATOM 1983 N N . LYS A 1 245 ? 15.454 -20.032 -18.837 1.00 90.19 245 LYS A N 1
ATOM 1984 C CA . LYS A 1 245 ? 16.772 -19.952 -19.476 1.00 90.19 245 LYS A CA 1
ATOM 1985 C C . LYS A 1 245 ? 16.992 -18.564 -20.082 1.00 90.19 245 LYS A C 1
ATOM 1987 O O . LYS A 1 245 ? 16.082 -17.737 -20.132 1.00 90.19 245 LYS A O 1
ATOM 1992 N N . LEU A 1 246 ? 18.204 -18.309 -20.577 1.00 93.00 246 LEU A N 1
ATOM 1993 C CA . LEU A 1 246 ? 18.543 -17.037 -21.221 1.00 93.00 246 LEU A CA 1
ATOM 1994 C C . LEU A 1 246 ? 17.650 -16.758 -22.446 1.00 93.00 246 LEU A C 1
ATOM 1996 O O . LEU A 1 246 ? 17.127 -15.654 -22.582 1.00 93.00 246 LEU A O 1
ATOM 2000 N N . ASP A 1 247 ? 17.379 -17.776 -23.268 1.00 94.25 247 ASP A N 1
ATOM 2001 C CA . ASP A 1 247 ? 16.466 -17.666 -24.414 1.00 94.25 247 ASP A CA 1
ATOM 2002 C C . ASP A 1 247 ? 15.021 -17.337 -24.008 1.00 94.25 247 ASP A C 1
ATOM 2004 O O . ASP A 1 247 ? 14.318 -16.641 -24.736 1.00 94.25 247 ASP A O 1
ATOM 2008 N N . ASP A 1 248 ? 14.569 -17.755 -22.824 1.00 94.00 248 ASP A N 1
ATOM 2009 C CA . ASP A 1 248 ? 13.221 -17.439 -22.341 1.00 94.00 248 ASP A CA 1
ATOM 2010 C C . ASP A 1 248 ? 13.097 -15.956 -21.963 1.00 94.00 248 ASP A C 1
ATOM 2012 O O . ASP A 1 248 ? 12.067 -15.331 -22.230 1.00 94.00 248 ASP A O 1
ATOM 2016 N N . TYR A 1 249 ? 14.165 -15.361 -21.413 1.00 94.38 249 TYR A N 1
ATOM 2017 C CA . TYR A 1 249 ? 14.258 -13.911 -21.211 1.00 94.38 249 TYR A CA 1
ATOM 2018 C C . TYR A 1 249 ? 14.382 -13.154 -22.539 1.00 94.38 249 TYR A C 1
ATOM 2020 O O . TYR A 1 249 ? 13.739 -12.118 -22.697 1.00 94.38 249 TYR A O 1
ATOM 2028 N N . LYS A 1 250 ? 15.148 -13.678 -23.506 1.00 96.12 250 LYS A N 1
ATOM 2029 C CA . LYS A 1 250 ? 15.275 -13.115 -24.861 1.00 96.12 250 LYS A CA 1
ATOM 2030 C C . LYS A 1 250 ? 13.917 -13.042 -25.565 1.00 96.12 250 LYS A C 1
ATOM 2032 O O . LYS A 1 250 ? 13.498 -11.957 -25.954 1.00 96.12 250 LYS A O 1
ATOM 2037 N N . ASN A 1 251 ? 13.195 -14.163 -25.611 1.00 94.88 251 ASN A N 1
ATOM 2038 C CA . ASN A 1 251 ? 11.845 -14.265 -26.172 1.00 94.88 251 ASN A CA 1
ATOM 2039 C C . ASN A 1 251 ? 10.850 -13.322 -25.468 1.00 94.88 251 ASN A C 1
ATOM 2041 O O . ASN A 1 251 ? 9.988 -12.729 -26.114 1.00 94.88 251 ASN A O 1
ATOM 2045 N N . ALA A 1 252 ? 10.967 -13.147 -24.146 1.00 94.12 252 ALA A N 1
ATOM 2046 C CA . ALA A 1 252 ? 10.137 -12.197 -23.410 1.00 94.12 252 ALA A CA 1
ATOM 2047 C C . ALA A 1 252 ? 10.473 -10.728 -23.735 1.00 94.12 252 ALA A C 1
ATOM 2049 O O . ALA A 1 252 ? 9.560 -9.912 -23.827 1.00 94.12 252 ALA A O 1
ATOM 2050 N N . LEU A 1 253 ? 11.751 -10.386 -23.935 1.00 96.06 253 LEU A N 1
ATOM 2051 C CA . LEU A 1 253 ? 12.185 -9.044 -24.346 1.00 96.06 253 LEU A CA 1
ATOM 2052 C C . LEU A 1 25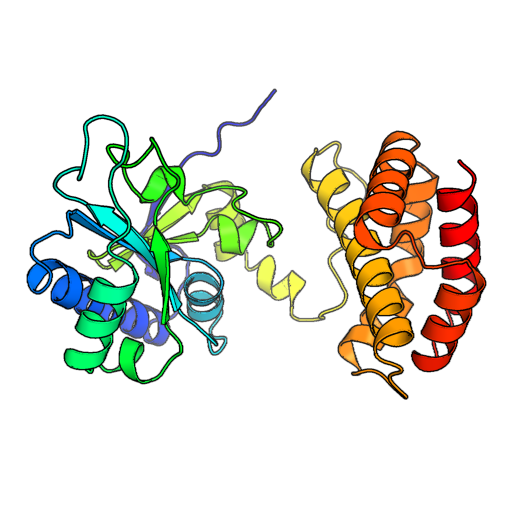3 ? 11.775 -8.715 -25.791 1.00 96.06 253 LEU A C 1
ATOM 2054 O O . LEU A 1 253 ? 11.425 -7.569 -26.069 1.00 96.06 253 LEU A O 1
ATOM 2058 N N . ASP A 1 254 ? 11.739 -9.709 -26.683 1.00 95.62 254 ASP A N 1
ATOM 2059 C CA . ASP A 1 254 ? 11.181 -9.564 -28.035 1.00 95.62 254 ASP A CA 1
ATOM 2060 C C . ASP A 1 254 ? 9.677 -9.227 -28.003 1.00 95.62 254 ASP A C 1
ATOM 2062 O O . ASP A 1 254 ? 9.228 -8.357 -28.742 1.00 95.62 254 ASP A O 1
ATOM 2066 N N . VAL A 1 255 ? 8.905 -9.823 -27.083 1.00 89.62 255 VAL A N 1
ATOM 2067 C CA . VAL A 1 255 ? 7.485 -9.471 -26.855 1.00 89.62 255 VAL A CA 1
ATOM 2068 C C . VAL A 1 255 ? 7.303 -8.083 -26.218 1.00 89.62 255 VAL A C 1
ATOM 2070 O O . VAL A 1 255 ? 6.259 -7.454 -26.404 1.00 89.62 255 VAL A O 1
ATOM 2073 N N . VAL A 1 256 ? 8.298 -7.580 -25.479 1.00 91.00 256 VAL A N 1
ATOM 2074 C CA . VAL A 1 256 ? 8.310 -6.183 -25.003 1.00 91.00 256 VAL A CA 1
ATOM 2075 C C . VAL A 1 256 ? 8.597 -5.207 -26.150 1.00 91.00 256 VAL A C 1
ATOM 2077 O O . VAL A 1 256 ? 8.098 -4.088 -26.117 1.00 91.00 256 VAL A O 1
ATOM 2080 N N . GLY A 1 257 ? 9.389 -5.606 -27.152 1.00 92.50 257 GLY A N 1
ATOM 2081 C CA . GLY A 1 257 ? 9.880 -4.707 -28.204 1.00 92.50 257 GLY A CA 1
ATOM 2082 C C . GLY A 1 257 ? 10.979 -3.747 -27.725 1.00 92.50 257 GLY A C 1
ATOM 2083 O O . GLY A 1 257 ? 11.125 -2.655 -28.264 1.00 92.50 257 GLY A O 1
ATOM 2084 N N . SER A 1 258 ? 11.721 -4.129 -26.679 1.00 89.50 258 SER A N 1
ATOM 2085 C CA . SER A 1 258 ? 12.710 -3.276 -26.002 1.00 89.50 258 SER A CA 1
ATOM 2086 C C . SER A 1 258 ? 13.933 -2.961 -26.875 1.00 89.50 258 SER A C 1
ATOM 2088 O O . SER A 1 258 ? 14.597 -3.881 -27.358 1.00 89.50 258 SER A O 1
ATOM 2090 N N . THR A 1 259 ? 14.314 -1.681 -26.995 1.00 91.25 259 THR A N 1
ATOM 2091 C CA . THR A 1 259 ? 15.589 -1.289 -27.626 1.00 91.25 259 THR A CA 1
ATOM 2092 C C . THR A 1 259 ? 16.793 -1.670 -26.760 1.00 91.25 259 THR A C 1
ATOM 2094 O O . THR A 1 259 ? 17.885 -1.901 -27.275 1.00 91.25 259 THR A O 1
ATOM 2097 N N . LYS A 1 260 ? 16.590 -1.809 -25.441 1.00 88.88 260 LYS A N 1
ATOM 2098 C CA . LYS A 1 260 ? 17.615 -2.210 -24.463 1.00 88.88 260 LYS A CA 1
ATOM 2099 C C . LYS A 1 260 ? 17.765 -3.717 -24.253 1.00 88.88 260 LYS A C 1
ATOM 2101 O O . LYS A 1 260 ? 18.558 -4.136 -23.407 1.00 88.88 260 LYS A O 1
ATOM 2106 N N . LYS A 1 261 ? 17.071 -4.535 -25.052 1.00 92.81 261 LYS A N 1
ATOM 2107 C CA . LYS A 1 261 ? 17.089 -6.005 -25.007 1.00 92.81 261 LYS A CA 1
ATOM 2108 C C . LYS A 1 261 ? 18.477 -6.607 -24.755 1.00 92.81 261 LYS A C 1
ATOM 2110 O O . LYS A 1 261 ? 18.640 -7.336 -23.782 1.00 92.81 261 LYS A O 1
ATOM 2115 N N . GLU A 1 262 ? 19.465 -6.316 -25.600 1.00 93.88 262 GLU A N 1
ATOM 2116 C CA . GLU A 1 262 ? 20.769 -7.000 -25.548 1.00 93.88 262 GLU A CA 1
ATOM 2117 C C . GLU A 1 262 ? 21.625 -6.567 -24.336 1.00 93.88 262 GLU A C 1
ATOM 2119 O O . GLU A 1 262 ? 22.328 -7.390 -23.746 1.00 93.88 262 GLU A O 1
ATOM 2124 N N . GLU A 1 263 ? 21.504 -5.311 -23.880 1.00 91.88 263 GLU A N 1
ATOM 2125 C CA . GLU A 1 263 ? 22.144 -4.820 -22.642 1.00 91.88 263 GLU A CA 1
ATOM 2126 C C . GLU A 1 263 ? 21.590 -5.549 -21.404 1.00 91.88 263 GLU A C 1
ATOM 2128 O O . GLU A 1 263 ? 22.340 -6.000 -20.528 1.00 91.88 263 GLU A O 1
ATOM 2133 N N . ILE A 1 264 ? 20.264 -5.706 -21.354 1.00 92.12 264 ILE A N 1
ATOM 2134 C CA . ILE A 1 264 ? 19.549 -6.401 -20.278 1.00 92.12 264 ILE A CA 1
ATOM 2135 C C . ILE A 1 264 ? 19.861 -7.902 -20.320 1.00 92.12 264 ILE A C 1
ATOM 2137 O O . ILE A 1 264 ? 20.146 -8.500 -19.282 1.00 92.12 264 ILE A O 1
ATOM 2141 N N . LEU A 1 265 ? 19.875 -8.510 -21.509 1.00 94.31 265 LEU A N 1
ATOM 2142 C CA . LEU A 1 265 ? 20.147 -9.934 -21.698 1.00 94.31 265 LEU A CA 1
ATOM 2143 C C . LEU A 1 265 ? 21.586 -10.300 -21.300 1.00 94.31 265 LEU A C 1
ATOM 2145 O O . LEU A 1 265 ? 21.780 -11.255 -20.549 1.00 94.31 265 LEU A O 1
ATOM 2149 N N . SER A 1 266 ? 22.582 -9.498 -21.703 1.00 94.88 266 SER A N 1
ATOM 2150 C CA . SER A 1 266 ? 23.979 -9.662 -21.266 1.00 94.88 266 SER A CA 1
ATOM 2151 C C . SER A 1 266 ? 24.121 -9.558 -19.743 1.00 94.88 266 SER A C 1
ATOM 2153 O O . SER A 1 266 ? 24.902 -10.288 -19.131 1.00 94.88 266 SER A O 1
ATOM 2155 N N . SER A 1 267 ? 23.342 -8.677 -19.111 1.00 93.81 267 SER A N 1
ATOM 2156 C CA . SER A 1 267 ? 23.356 -8.514 -17.656 1.00 93.81 267 SER A CA 1
ATOM 2157 C C . SER A 1 267 ? 22.720 -9.708 -16.939 1.00 93.81 267 SER A C 1
ATOM 2159 O O . SER A 1 267 ? 23.303 -10.236 -15.993 1.00 93.81 267 SER A O 1
ATOM 2161 N N . ILE A 1 268 ? 21.576 -10.194 -17.432 1.00 92.62 268 ILE A N 1
ATOM 2162 C CA . ILE A 1 268 ? 20.918 -11.418 -16.950 1.00 92.62 268 ILE A CA 1
ATOM 2163 C C . ILE A 1 268 ? 21.857 -12.624 -17.063 1.00 92.62 268 ILE A C 1
ATOM 2165 O O . ILE A 1 268 ? 21.973 -13.379 -16.100 1.00 92.62 268 ILE A O 1
ATOM 2169 N N . GLN A 1 269 ? 22.561 -12.784 -18.189 1.00 94.31 269 GLN A N 1
ATOM 2170 C CA . GLN A 1 269 ? 23.546 -13.853 -18.374 1.00 94.31 269 GLN A CA 1
ATOM 2171 C C . GLN A 1 269 ? 24.631 -13.811 -17.288 1.00 94.31 269 GLN A C 1
ATOM 2173 O O . GLN A 1 269 ? 24.786 -14.776 -16.541 1.00 94.31 269 GLN A O 1
ATOM 2178 N N . LYS A 1 270 ? 25.308 -12.667 -17.128 1.00 94.25 270 LYS A N 1
ATOM 2179 C CA . LYS A 1 270 ? 26.381 -12.486 -16.134 1.00 94.25 270 LYS A CA 1
ATOM 2180 C C . LYS A 1 270 ? 25.916 -12.753 -14.697 1.00 94.25 270 LYS A C 1
ATOM 2182 O O . LYS A 1 270 ? 26.675 -13.316 -13.911 1.00 94.25 270 LYS A O 1
ATOM 2187 N N . ILE A 1 271 ? 24.674 -12.394 -14.355 1.00 90.94 271 ILE A N 1
ATOM 2188 C CA . ILE A 1 271 ? 24.066 -12.655 -13.034 1.00 90.94 271 ILE A CA 1
ATOM 2189 C C . ILE A 1 271 ? 23.735 -14.141 -12.838 1.00 90.94 271 ILE A C 1
ATOM 2191 O O . ILE A 1 271 ? 23.784 -14.636 -11.716 1.00 90.94 271 ILE A O 1
ATOM 2195 N N . LEU A 1 272 ? 23.405 -14.882 -13.897 1.00 87.19 272 LEU A N 1
ATOM 2196 C CA . LEU A 1 272 ? 23.204 -16.332 -13.812 1.00 87.19 272 LEU A CA 1
ATOM 2197 C C . LEU A 1 272 ? 24.538 -17.095 -13.755 1.00 87.19 272 LEU A C 1
ATOM 2199 O O . LEU A 1 272 ? 24.607 -18.139 -13.107 1.00 87.19 272 LEU A O 1
ATOM 2203 N N . GLU A 1 273 ? 25.603 -16.551 -14.343 1.00 87.69 273 GLU A N 1
ATOM 2204 C CA . GLU A 1 273 ? 26.957 -17.119 -14.322 1.00 87.69 273 GLU A CA 1
ATOM 2205 C C . GLU A 1 273 ? 27.663 -16.928 -12.962 1.00 87.69 273 GLU A C 1
ATOM 2207 O O . GLU A 1 273 ? 28.094 -17.922 -12.381 1.00 87.69 273 GLU A O 1
ATOM 2212 N N . ASN A 1 274 ? 27.682 -15.709 -12.391 1.00 75.44 274 ASN A N 1
ATOM 2213 C CA . ASN A 1 274 ? 28.421 -15.344 -11.153 1.00 75.44 274 ASN A CA 1
A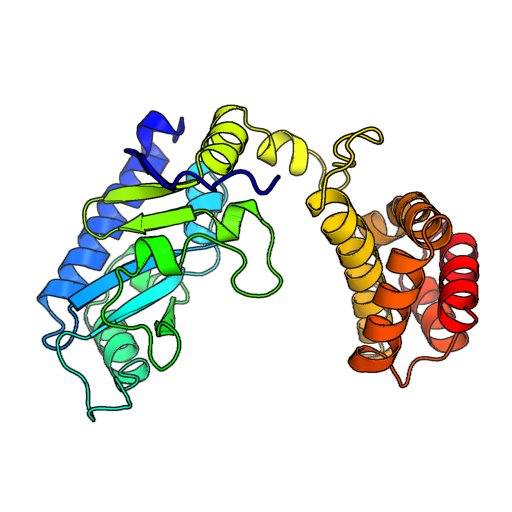TOM 2214 C C . ASN A 1 274 ? 27.706 -15.710 -9.840 1.00 75.44 274 ASN A C 1
ATOM 2216 O O . ASN A 1 274 ? 27.977 -16.791 -9.276 1.00 75.44 274 ASN A O 1
#

pLDDT: mean 76.41, std 18.23, range [28.52, 97.69]

Secondary structure (DSSP, 8-state):
------EEEE-GGGGT--HHHHHHHHHHHHHHHHHHHH-TTEEEEEEESHHHHHHHTTPPP-EEEEEEEESS-SSSS-----HHHHHHHHHHHT-HHHHSSEEEEEEPPTT-TTS-HHHHHSS--SS--HHHHTEEE-TTSPEEEEHHHHHHHHTTHHHHTTSSSS-----TT---HHHHHHHHHHHHHHHHHHHHHHHHT-S---HHHHHHHHTTHHHHHHHHT-HHHHHHHHHHHHHHHTT--HHHHHHHHHHHT-TTHHHHHHHHHHHHH-